Protein AF-A0A0F9AQ12-F1 (afdb_monomer_lite)

Organism: NCBI:txid412755

Structure (mmCIF, N/CA/C/O backbone):
data_AF-A0A0F9AQ12-F1
#
_entry.id   AF-A0A0F9AQ12-F1
#
loop_
_atom_site.group_PDB
_atom_site.id
_atom_site.type_symbol
_atom_site.label_atom_id
_atom_site.label_alt_id
_atom_site.label_comp_id
_atom_site.label_asym_id
_atom_site.label_entity_id
_atom_site.label_seq_id
_atom_site.pdbx_PDB_ins_code
_atom_site.Cartn_x
_atom_site.Cartn_y
_atom_site.Cartn_z
_atom_site.occupancy
_atom_site.B_iso_or_equiv
_atom_site.auth_seq_id
_atom_site.auth_comp_id
_atom_site.auth_asym_id
_atom_site.auth_atom_id
_atom_site.pdbx_PDB_model_num
ATOM 1 N N . MET A 1 1 ? 23.575 -12.097 -23.964 1.00 65.50 1 MET A N 1
ATOM 2 C CA . MET A 1 1 ? 23.030 -12.413 -22.621 1.00 65.50 1 MET A CA 1
ATOM 3 C C . MET A 1 1 ? 21.654 -11.763 -22.536 1.00 65.50 1 MET A C 1
ATOM 5 O O . MET A 1 1 ? 21.501 -10.706 -23.130 1.00 65.50 1 MET A O 1
ATOM 9 N N . LYS A 1 2 ? 20.647 -12.391 -21.916 1.00 80.69 2 LYS A N 1
ATOM 10 C CA . LYS A 1 2 ? 19.305 -11.796 -21.779 1.00 80.69 2 LYS A CA 1
ATOM 11 C C . LYS A 1 2 ? 19.199 -11.148 -20.398 1.00 80.69 2 LYS A C 1
ATOM 13 O O . LYS A 1 2 ? 19.356 -11.859 -19.411 1.00 80.69 2 LYS A O 1
ATOM 18 N N . HIS A 1 3 ? 18.940 -9.845 -20.345 1.00 86.00 3 HIS A N 1
ATOM 19 C CA . HIS A 1 3 ? 18.619 -9.132 -19.107 1.00 86.00 3 HIS A CA 1
ATOM 20 C C . HIS A 1 3 ? 17.099 -9.105 -18.936 1.00 86.00 3 HIS A C 1
ATOM 22 O O . HIS A 1 3 ? 16.373 -8.914 -19.912 1.00 86.00 3 HIS A O 1
ATOM 28 N N . ILE A 1 4 ? 16.610 -9.365 -17.724 1.00 86.00 4 ILE A N 1
ATOM 29 C CA . ILE A 1 4 ? 15.175 -9.410 -17.422 1.00 86.00 4 ILE A CA 1
ATOM 30 C C . ILE A 1 4 ? 14.893 -8.399 -16.318 1.00 86.00 4 ILE A C 1
ATOM 32 O O . ILE A 1 4 ? 15.525 -8.433 -15.264 1.00 86.00 4 ILE A O 1
ATOM 36 N N . ILE A 1 5 ? 13.929 -7.522 -16.574 1.00 87.44 5 ILE A N 1
ATOM 37 C CA . ILE A 1 5 ? 13.449 -6.513 -15.636 1.00 87.44 5 ILE A CA 1
ATOM 38 C C . ILE A 1 5 ? 12.003 -6.872 -15.326 1.00 87.44 5 ILE A C 1
ATOM 40 O O . ILE A 1 5 ? 11.179 -6.892 -16.237 1.00 87.44 5 ILE A O 1
ATOM 44 N N . ASN A 1 6 ? 11.694 -7.180 -14.068 1.00 87.62 6 ASN A N 1
ATOM 45 C CA . ASN A 1 6 ? 10.307 -7.361 -13.648 1.00 87.62 6 ASN A CA 1
ATOM 46 C C . ASN A 1 6 ? 9.879 -6.171 -12.793 1.00 87.62 6 ASN A C 1
ATOM 48 O O . ASN A 1 6 ? 10.585 -5.791 -11.857 1.00 87.62 6 ASN A O 1
ATOM 52 N N . ILE A 1 7 ? 8.709 -5.625 -13.106 1.00 85.31 7 ILE A N 1
ATOM 53 C CA . ILE A 1 7 ? 8.024 -4.618 -12.300 1.00 85.31 7 ILE A CA 1
ATOM 54 C C . ILE A 1 7 ? 6.841 -5.330 -11.656 1.00 85.31 7 ILE A C 1
ATOM 56 O O . ILE A 1 7 ? 5.895 -5.715 -12.339 1.00 85.31 7 ILE A O 1
ATOM 60 N N . ALA A 1 8 ? 6.941 -5.583 -10.356 1.00 79.88 8 ALA A N 1
ATOM 61 C CA . ALA A 1 8 ? 5.936 -6.320 -9.599 1.00 79.88 8 ALA A CA 1
ATOM 62 C C . ALA A 1 8 ? 5.814 -5.682 -8.210 1.00 79.88 8 ALA A C 1
ATOM 64 O O . ALA A 1 8 ? 6.451 -6.147 -7.262 1.00 79.88 8 ALA A O 1
ATOM 65 N N . PRO A 1 9 ? 5.072 -4.568 -8.092 1.00 80.81 9 PRO A N 1
ATOM 66 C CA . PRO A 1 9 ? 4.840 -3.947 -6.801 1.00 80.81 9 PRO A CA 1
ATOM 67 C C . PRO A 1 9 ? 4.053 -4.916 -5.921 1.00 80.81 9 PRO A C 1
ATOM 69 O O . PRO A 1 9 ? 3.083 -5.518 -6.373 1.00 80.81 9 PRO A O 1
ATOM 72 N N . ASP A 1 10 ? 4.483 -5.058 -4.671 1.00 87.69 10 ASP A N 1
ATOM 73 C CA . ASP A 1 10 ? 3.776 -5.819 -3.642 1.00 87.69 10 ASP A CA 1
ATOM 74 C C . ASP A 1 10 ? 2.547 -5.013 -3.184 1.00 87.69 10 ASP A C 1
ATOM 76 O O . ASP A 1 10 ? 2.718 -4.007 -2.480 1.00 87.69 10 ASP A O 1
ATOM 80 N N . PRO A 1 11 ? 1.313 -5.399 -3.575 1.00 89.62 11 PRO A N 1
ATOM 81 C CA . PRO A 1 11 ? 0.145 -4.576 -3.304 1.00 89.62 11 PRO A CA 1
ATOM 82 C C . PRO A 1 11 ? -0.137 -4.442 -1.811 1.00 89.62 11 PRO A C 1
ATOM 84 O O . PRO A 1 11 ? -0.476 -3.351 -1.362 1.00 89.62 11 PRO A O 1
ATOM 87 N N . GLU A 1 12 ? 0.052 -5.505 -1.028 1.00 92.00 12 GLU A N 1
ATOM 88 C CA . GLU A 1 12 ? -0.182 -5.487 0.418 1.00 92.00 12 GLU A CA 1
ATOM 89 C C . GLU A 1 12 ? 0.749 -4.474 1.087 1.00 92.00 12 GLU A C 1
ATOM 91 O O 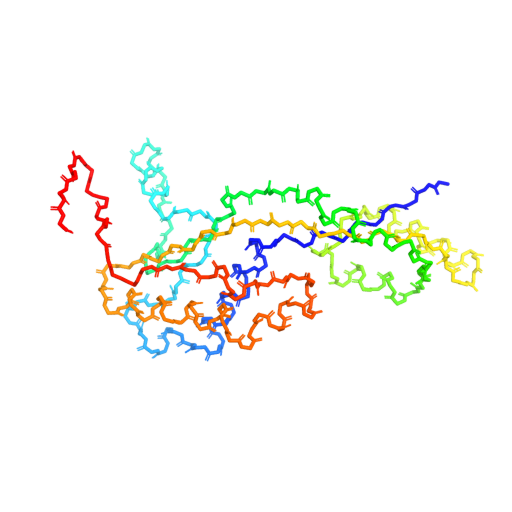. GLU A 1 12 ? 0.296 -3.552 1.775 1.00 92.00 12 GLU A O 1
ATOM 96 N N . LYS A 1 13 ? 2.052 -4.582 0.810 1.00 92.44 13 LYS A N 1
ATOM 97 C CA . LYS A 1 13 ? 3.050 -3.660 1.355 1.00 92.44 13 LYS A CA 1
ATOM 98 C C . LYS A 1 13 ? 2.802 -2.220 0.916 1.00 92.44 13 LYS A C 1
ATOM 100 O O . LYS A 1 13 ? 2.864 -1.312 1.747 1.00 92.44 13 LYS A O 1
ATOM 105 N N . THR A 1 14 ? 2.500 -1.994 -0.361 1.00 92.94 14 THR A N 1
ATOM 106 C CA . THR A 1 14 ? 2.228 -0.648 -0.880 1.00 92.94 14 THR A CA 1
ATOM 107 C C . THR A 1 14 ? 1.005 -0.025 -0.212 1.00 92.94 14 THR A C 1
ATOM 109 O O . THR A 1 14 ? 1.075 1.129 0.212 1.00 92.94 14 THR A O 1
ATOM 112 N N . ILE A 1 15 ? -0.095 -0.770 -0.064 1.00 95.00 15 ILE A N 1
ATOM 113 C CA . ILE A 1 15 ? -1.294 -0.279 0.626 1.00 95.00 15 ILE A CA 1
ATOM 114 C C . ILE A 1 15 ? -0.992 0.023 2.098 1.00 95.00 15 ILE A C 1
ATOM 116 O O . ILE A 1 15 ? -1.401 1.075 2.588 1.00 95.00 15 ILE A O 1
ATOM 120 N N . ILE A 1 16 ? -0.243 -0.840 2.791 1.00 95.88 16 ILE A N 1
ATOM 121 C CA . ILE A 1 16 ? 0.185 -0.606 4.179 1.00 95.88 16 ILE A CA 1
ATOM 122 C C . ILE A 1 16 ? 0.976 0.700 4.295 1.00 95.88 16 ILE A C 1
ATOM 124 O O . ILE A 1 16 ? 0.678 1.525 5.161 1.00 95.88 16 ILE A O 1
ATOM 128 N N . ASP A 1 17 ? 1.986 0.896 3.450 1.00 95.19 17 ASP A N 1
ATOM 129 C CA . ASP A 1 17 ? 2.876 2.052 3.543 1.00 95.19 17 ASP A CA 1
ATOM 130 C C . ASP A 1 17 ? 2.163 3.358 3.167 1.00 95.19 17 ASP A C 1
ATOM 132 O O . ASP A 1 17 ? 2.365 4.381 3.825 1.00 95.19 17 ASP A O 1
ATOM 136 N N . GLU A 1 18 ? 1.287 3.340 2.162 1.00 96.19 18 GLU A N 1
ATOM 137 C CA . GLU A 1 18 ? 0.486 4.512 1.792 1.00 96.19 18 GLU A CA 1
ATOM 138 C C . GLU A 1 18 ? -0.601 4.826 2.829 1.00 96.19 18 GLU A C 1
ATOM 140 O O . GLU A 1 18 ? -0.832 6.001 3.125 1.00 96.19 18 GLU A O 1
ATOM 145 N N . LEU A 1 19 ? -1.218 3.815 3.453 1.00 96.88 19 LEU A N 1
ATOM 146 C CA . LEU A 1 19 ? -2.173 4.039 4.538 1.00 96.88 19 LEU A CA 1
ATOM 147 C C . LEU A 1 19 ? -1.480 4.625 5.773 1.00 96.88 19 LEU A C 1
ATOM 149 O O . LEU A 1 19 ? -2.008 5.559 6.372 1.00 96.88 19 LEU A O 1
ATOM 153 N N . LYS A 1 20 ? -0.275 4.157 6.131 1.00 96.31 20 LYS A N 1
ATOM 154 C CA . LYS A 1 20 ? 0.522 4.768 7.214 1.00 96.31 20 LYS A CA 1
ATOM 155 C C . LYS A 1 20 ? 0.764 6.251 6.967 1.00 96.31 20 LYS A C 1
ATOM 157 O O . LYS A 1 20 ? 0.511 7.056 7.860 1.00 96.31 20 LYS A O 1
ATOM 162 N N . LYS A 1 21 ? 1.227 6.609 5.765 1.00 96.06 21 LYS A N 1
ATOM 163 C CA . LYS A 1 21 ? 1.454 8.012 5.384 1.00 96.06 21 LYS A CA 1
ATOM 164 C C . LYS A 1 21 ? 0.163 8.813 5.464 1.00 96.06 21 LYS A C 1
ATOM 166 O O . LYS A 1 21 ? 0.144 9.875 6.064 1.00 96.06 21 LYS A O 1
ATOM 171 N N . HIS A 1 22 ? -0.941 8.278 4.944 1.00 96.50 22 HIS A N 1
ATOM 172 C CA . HIS A 1 22 ? -2.235 8.950 5.019 1.00 96.50 22 HIS A CA 1
ATOM 173 C C . HIS A 1 22 ? -2.677 9.206 6.473 1.00 96.50 22 HIS A C 1
ATOM 175 O O . HIS A 1 22 ? -3.119 10.305 6.802 1.00 96.50 22 HIS A O 1
ATOM 181 N N . LEU A 1 23 ? -2.504 8.231 7.368 1.00 96.56 23 LEU A N 1
ATOM 182 C CA . LEU A 1 23 ? -2.861 8.366 8.784 1.00 96.56 23 LEU A CA 1
ATOM 183 C C . LEU A 1 23 ? -1.988 9.381 9.533 1.00 96.56 23 LEU A C 1
ATOM 185 O O . LEU A 1 23 ? -2.496 10.086 10.408 1.00 96.56 23 LEU A O 1
ATOM 189 N N . VAL A 1 24 ? -0.695 9.446 9.210 1.00 95.50 24 VAL A N 1
ATOM 190 C CA . VAL A 1 24 ? 0.276 10.317 9.890 1.00 95.50 24 VAL A CA 1
ATOM 191 C C . VAL A 1 24 ? 0.282 11.727 9.304 1.00 95.50 24 VAL A C 1
ATOM 193 O O . VAL A 1 24 ? 0.167 12.687 10.058 1.00 95.50 24 VAL A O 1
ATOM 196 N N . ASP A 1 25 ? 0.383 11.863 7.985 1.00 94.88 25 ASP A N 1
ATOM 197 C CA . ASP A 1 25 ? 0.687 13.139 7.329 1.00 94.88 25 ASP A CA 1
ATOM 198 C C . ASP A 1 25 ? -0.579 13.928 6.960 1.00 94.88 25 ASP A C 1
ATOM 200 O O . ASP A 1 25 ? -0.604 15.161 7.052 1.00 94.88 25 ASP A O 1
ATOM 204 N N . GLU A 1 26 ? -1.644 13.227 6.559 1.00 94.44 26 GLU A N 1
ATOM 205 C CA . GLU A 1 26 ? -2.872 13.845 6.040 1.00 94.44 26 GLU A CA 1
ATOM 206 C C . GLU A 1 26 ? -3.980 13.914 7.079 1.00 94.44 26 GLU A C 1
ATOM 208 O O . GLU A 1 26 ? -4.493 14.992 7.365 1.00 94.44 26 GLU A O 1
ATOM 213 N N . VAL A 1 27 ? -4.342 12.769 7.658 1.00 95.25 27 VAL A N 1
ATOM 214 C CA . VAL A 1 27 ? -5.371 12.699 8.703 1.00 95.25 27 VAL A CA 1
ATOM 215 C C . VAL A 1 27 ? -4.823 13.203 10.031 1.00 95.25 27 VAL A C 1
ATOM 217 O O . VAL A 1 27 ? -5.572 13.769 10.820 1.00 95.25 27 VAL A O 1
ATOM 220 N N . ARG A 1 28 ? -3.523 12.996 10.276 1.00 95.69 28 ARG A N 1
ATOM 221 C CA . ARG A 1 28 ? -2.839 13.356 11.524 1.00 95.69 28 ARG A CA 1
ATOM 222 C C . ARG A 1 28 ? -3.547 12.775 12.739 1.00 95.69 28 ARG A C 1
ATOM 224 O O . ARG A 1 28 ? -3.851 13.466 13.708 1.00 95.69 28 ARG A O 1
ATOM 231 N N . PHE A 1 29 ? -3.812 11.472 12.687 1.00 95.00 29 PHE A N 1
ATOM 232 C CA . PHE A 1 29 ? -4.661 10.785 13.661 1.00 95.00 29 PHE A CA 1
ATOM 233 C C . PHE A 1 29 ? -4.253 11.048 15.119 1.00 95.00 29 PHE A C 1
ATOM 235 O O . PHE A 1 29 ? -5.109 11.309 15.959 1.00 95.00 29 PHE A O 1
ATOM 242 N N . LYS A 1 30 ? -2.948 11.048 15.410 1.00 93.94 30 LYS A N 1
ATOM 243 C CA . LYS A 1 30 ? -2.410 11.315 16.751 1.00 93.94 30 LYS A CA 1
ATOM 244 C 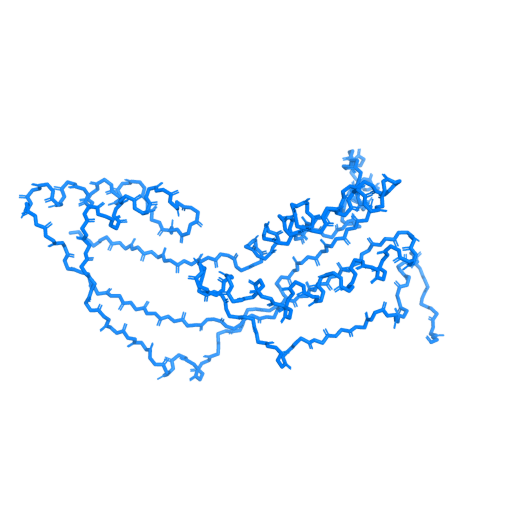C . LYS A 1 30 ? -2.732 12.723 17.268 1.00 93.94 30 LYS A C 1
ATOM 246 O O . LYS A 1 30 ? -2.817 12.912 18.475 1.00 93.94 30 LYS A O 1
ATOM 251 N N . GLU A 1 31 ? -2.902 13.710 16.390 1.00 95.12 31 GLU A N 1
ATOM 252 C CA . GLU A 1 31 ? -3.312 15.065 16.785 1.00 95.12 31 GLU A CA 1
ATOM 253 C C . GLU A 1 31 ? -4.800 15.109 17.168 1.00 95.12 31 GLU A C 1
ATOM 255 O O . GLU A 1 31 ? -5.185 15.875 18.047 1.00 95.12 31 GLU A O 1
ATOM 260 N N . ILE A 1 32 ? -5.626 14.257 16.548 1.00 93.62 32 ILE A N 1
ATOM 261 C CA . ILE A 1 32 ? -7.068 14.148 16.823 1.00 93.62 32 ILE A CA 1
ATOM 262 C C . ILE A 1 32 ? -7.328 13.280 18.068 1.00 93.62 32 ILE A C 1
ATOM 264 O O . ILE A 1 32 ? -8.185 13.609 18.886 1.00 93.62 32 ILE A O 1
ATOM 268 N N . TYR A 1 33 ? -6.575 12.188 18.228 1.00 92.50 33 TYR A N 1
ATOM 269 C CA . TYR A 1 33 ? -6.718 11.195 19.298 1.00 92.50 33 TYR A CA 1
ATOM 270 C C . TYR A 1 33 ? -5.397 11.014 20.075 1.00 92.50 33 TYR A C 1
ATOM 272 O O . TYR A 1 33 ? -4.778 9.947 20.006 1.00 92.50 33 TYR A O 1
ATOM 280 N N . PRO A 1 34 ? -4.942 12.031 20.833 1.00 91.31 34 PRO A N 1
ATOM 281 C CA . PRO A 1 34 ? -3.610 12.040 21.448 1.00 91.31 34 PRO A CA 1
ATOM 282 C C . PRO A 1 34 ? -3.379 10.898 22.442 1.00 91.31 34 PRO A C 1
ATOM 284 O O . PRO A 1 34 ? -2.285 10.334 22.472 1.00 91.31 34 PRO A O 1
ATOM 287 N N . GLU A 1 35 ? -4.417 10.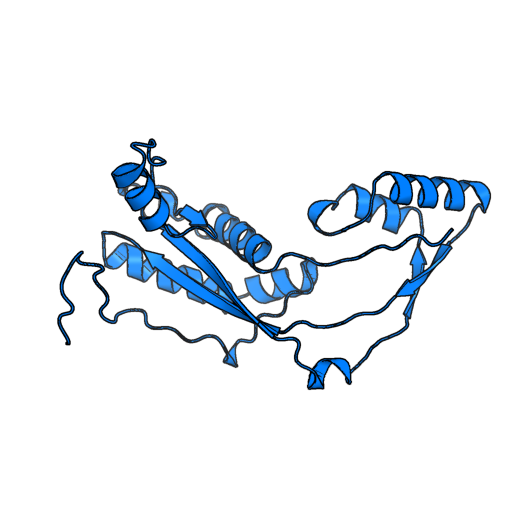508 23.185 1.00 90.38 35 GLU A N 1
ATOM 288 C CA . GLU A 1 35 ? -4.373 9.421 24.177 1.00 90.38 35 GLU A CA 1
ATOM 289 C C . GLU A 1 35 ? -4.124 8.036 23.552 1.00 90.38 35 GLU A C 1
ATOM 291 O O . GLU A 1 35 ? -3.639 7.128 24.220 1.00 90.38 35 G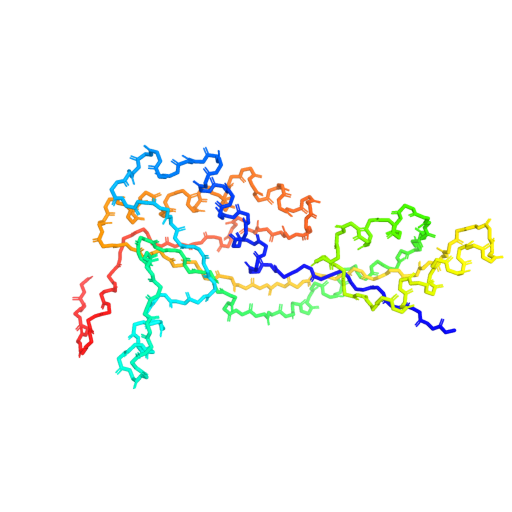LU A O 1
ATOM 296 N N . PHE A 1 36 ? -4.428 7.868 22.260 1.00 88.31 36 PHE A N 1
ATOM 297 C CA . PHE A 1 36 ? -4.299 6.593 21.545 1.00 88.31 36 PHE A CA 1
ATOM 298 C C . PHE A 1 36 ? -3.022 6.503 20.699 1.00 88.31 36 PHE A C 1
ATOM 300 O O . PHE A 1 36 ? -2.695 5.438 20.178 1.00 88.31 36 PHE A O 1
ATOM 307 N N . GLY A 1 37 ? -2.274 7.601 20.564 1.00 88.44 37 GLY A N 1
ATOM 308 C CA . GLY A 1 37 ? -1.022 7.632 19.815 1.00 88.44 37 GLY A CA 1
ATOM 309 C C . GLY A 1 37 ? -1.190 7.395 18.307 1.00 88.44 37 GLY A C 1
ATOM 310 O O . GLY A 1 37 ? -2.151 7.839 17.685 1.00 88.44 37 GLY A O 1
ATOM 311 N N . ASN A 1 38 ? -0.194 6.744 17.698 1.00 90.38 38 ASN A N 1
ATOM 312 C CA . ASN A 1 38 ? -0.227 6.386 16.279 1.00 90.38 38 ASN A CA 1
ATOM 313 C C . ASN A 1 38 ? -0.893 5.022 16.087 1.00 90.38 38 ASN A C 1
ATOM 315 O O . ASN A 1 38 ? -0.666 4.103 16.868 1.00 90.38 38 ASN A O 1
ATOM 319 N N . ILE A 1 39 ? -1.624 4.868 14.985 1.00 93.88 39 ILE A N 1
ATOM 320 C CA . ILE A 1 39 ? -2.201 3.582 14.592 1.00 93.88 39 ILE A CA 1
ATOM 321 C C . ILE A 1 39 ? -1.111 2.694 13.992 1.00 93.88 39 ILE A C 1
ATOM 323 O O . ILE A 1 39 ? -0.393 3.096 13.070 1.00 93.88 39 ILE A O 1
ATOM 327 N N . ARG A 1 40 ? -1.016 1.455 14.471 1.00 93.94 40 ARG A N 1
ATOM 328 C CA . ARG A 1 40 ? -0.161 0.434 13.865 1.00 93.94 40 ARG A CA 1
ATOM 329 C C . ARG A 1 40 ? -0.814 -0.095 12.588 1.00 93.94 40 ARG A C 1
ATOM 331 O O . ARG A 1 40 ? -1.917 -0.612 12.645 1.00 93.94 40 ARG A O 1
ATOM 338 N N . VAL A 1 41 ? -0.112 -0.068 11.458 1.00 95.75 41 VAL A N 1
ATOM 339 C CA . VAL A 1 41 ? -0.572 -0.704 10.206 1.00 95.75 41 VAL A CA 1
ATOM 340 C C . VAL A 1 41 ? 0.422 -1.785 9.793 1.00 95.75 41 VAL A C 1
ATOM 342 O O . VAL A 1 41 ? 1.624 -1.513 9.702 1.00 95.75 41 VAL A O 1
ATOM 345 N N . SER A 1 42 ? -0.030 -3.020 9.585 1.00 94.19 42 SER A N 1
ATOM 346 C CA . SER A 1 42 ? 0.866 -4.148 9.296 1.00 94.19 42 SER A CA 1
ATOM 347 C C . SER A 1 42 ? 0.145 -5.326 8.648 1.00 94.19 42 SER A C 1
ATOM 349 O O . SER A 1 42 ? -1.051 -5.497 8.842 1.00 94.19 42 SER A O 1
ATOM 351 N N . ALA A 1 43 ? 0.901 -6.188 7.971 1.00 92.62 43 ALA A N 1
ATOM 352 C CA . ALA A 1 43 ? 0.430 -7.494 7.522 1.00 92.62 43 ALA A CA 1
ATOM 353 C C . ALA A 1 43 ? 0.289 -8.516 8.660 1.00 92.62 43 ALA A C 1
ATOM 355 O O . ALA A 1 43 ? -0.415 -9.511 8.545 1.00 92.62 43 ALA A O 1
ATOM 356 N N . THR A 1 44 ? 0.945 -8.280 9.799 1.00 89.94 44 THR A N 1
ATOM 357 C CA . THR A 1 44 ? 0.888 -9.193 10.943 1.00 89.94 44 THR A CA 1
ATOM 358 C C . THR A 1 44 ? -0.207 -8.769 11.913 1.00 89.94 44 THR A C 1
ATOM 360 O O . THR A 1 44 ? -0.191 -7.635 12.418 1.00 89.94 44 THR A O 1
ATOM 363 N N . HIS A 1 45 ? -1.117 -9.698 12.207 1.00 89.81 45 HIS A N 1
ATOM 364 C CA . HIS A 1 45 ? -2.194 -9.527 13.179 1.00 89.81 45 HIS A CA 1
ATOM 365 C C . HIS A 1 45 ? -1.638 -9.198 14.583 1.00 89.81 45 HIS A C 1
ATOM 367 O O . HIS A 1 45 ? -0.703 -9.874 15.023 1.00 89.81 45 HIS A O 1
ATOM 373 N N . PRO A 1 46 ? -2.172 -8.206 15.329 1.00 88.44 46 PRO A N 1
ATOM 374 C CA . PRO A 1 46 ? -1.687 -7.863 16.675 1.00 88.44 46 PRO A CA 1
ATOM 375 C C . PRO A 1 46 ? -1.702 -9.054 17.652 1.00 88.44 46 PRO A C 1
ATOM 377 O O . PRO A 1 46 ? -0.737 -9.248 18.388 1.00 88.44 46 PRO A O 1
ATOM 380 N N . PHE A 1 47 ? -2.739 -9.900 17.607 1.00 87.44 47 PHE A N 1
ATOM 381 C CA . PHE A 1 47 ? -2.816 -11.121 18.427 1.00 87.44 47 PHE A CA 1
ATOM 382 C C . PHE A 1 47 ? -1.694 -12.133 18.173 1.00 87.44 47 PHE A C 1
ATOM 384 O O . PHE A 1 47 ? -1.366 -12.877 19.089 1.00 87.44 47 PHE A O 1
ATOM 391 N N . ALA A 1 48 ? -1.045 -12.136 17.003 1.00 86.25 48 ALA A N 1
ATOM 392 C CA . ALA A 1 48 ? 0.104 -13.014 16.783 1.00 86.25 48 ALA A CA 1
ATOM 393 C C . ALA A 1 48 ? 1.262 -12.676 17.741 1.00 86.25 48 ALA A C 1
ATOM 395 O O . ALA A 1 48 ? 1.906 -13.579 18.263 1.00 86.25 48 ALA A O 1
ATOM 396 N N . TYR A 1 49 ? 1.480 -11.388 18.043 1.00 85.81 49 TYR A N 1
ATOM 397 C CA . TYR A 1 49 ? 2.479 -10.969 19.034 1.00 85.81 49 TYR A CA 1
ATOM 398 C C . TYR A 1 49 ? 2.065 -11.323 20.460 1.00 85.81 49 TYR A C 1
ATOM 400 O O . TYR A 1 49 ? 2.920 -11.645 21.277 1.00 85.81 49 TYR A O 1
ATOM 408 N N . LEU A 1 50 ? 0.765 -11.262 20.759 1.00 84.62 50 LEU A N 1
ATOM 409 C CA . LEU A 1 50 ? 0.242 -11.630 22.075 1.00 84.62 50 LEU A CA 1
ATOM 410 C C . LEU A 1 50 ? 0.382 -13.139 22.319 1.00 84.62 50 LEU A C 1
ATOM 412 O O . LEU A 1 50 ? 0.859 -13.539 23.376 1.00 84.62 50 LEU A O 1
ATOM 416 N N . MET A 1 51 ? 0.078 -13.965 21.315 1.00 84.25 51 MET A N 1
ATOM 417 C CA . MET A 1 51 ? 0.317 -15.410 21.375 1.00 84.25 51 MET A CA 1
ATOM 418 C C . MET A 1 51 ? 1.809 -15.739 21.483 1.00 84.25 51 MET A C 1
ATOM 420 O O . MET A 1 51 ? 2.197 -16.601 22.263 1.00 84.25 51 MET A O 1
ATOM 424 N N . ASP A 1 52 ? 2.666 -15.050 20.727 1.00 84.06 52 ASP A N 1
ATOM 425 C CA . ASP A 1 52 ? 4.115 -15.257 20.793 1.00 84.06 52 ASP A CA 1
ATOM 426 C C . ASP A 1 52 ? 4.697 -14.853 22.160 1.00 84.06 52 ASP A C 1
ATOM 428 O O . ASP A 1 52 ? 5.591 -15.518 22.682 1.00 84.06 52 ASP A O 1
ATOM 432 N N . GLN A 1 53 ? 4.151 -13.816 22.800 1.00 84.88 53 GLN A N 1
ATOM 433 C CA . GLN A 1 53 ? 4.481 -13.485 24.186 1.00 84.88 53 GLN A CA 1
ATOM 434 C C . GLN A 1 53 ? 4.039 -14.580 25.155 1.00 84.88 53 GLN A C 1
ATOM 436 O O . GLN A 1 53 ? 4.793 -14.921 26.064 1.00 84.88 53 GLN A O 1
ATOM 441 N N . GLU A 1 54 ? 2.835 -15.120 24.988 1.00 84.88 54 GLU A N 1
ATOM 442 C CA . GLU A 1 54 ? 2.312 -16.170 25.862 1.00 84.88 54 GLU A CA 1
ATOM 443 C C . GLU A 1 54 ? 3.133 -17.464 25.748 1.00 84.88 54 GLU A C 1
ATOM 445 O O . GLU A 1 54 ? 3.506 -18.056 26.761 1.00 84.88 54 GLU A O 1
ATOM 450 N N . ILE A 1 55 ? 3.465 -17.873 24.520 1.00 85.38 55 ILE A N 1
ATOM 451 C CA . ILE A 1 55 ? 4.151 -19.140 24.235 1.00 85.38 55 ILE A CA 1
ATOM 452 C C . ILE A 1 55 ? 5.666 -19.019 24.442 1.00 85.38 55 ILE A C 1
ATOM 454 O O . ILE A 1 55 ? 6.273 -19.862 25.101 1.00 85.38 55 ILE A O 1
ATOM 458 N N . ASN A 1 56 ? 6.285 -17.981 23.876 1.00 86.06 56 ASN A N 1
ATOM 459 C CA . ASN A 1 56 ? 7.742 -17.848 23.789 1.00 86.06 56 ASN A CA 1
ATOM 460 C C . ASN A 1 56 ? 8.317 -16.793 24.748 1.00 86.06 56 ASN A C 1
ATOM 462 O O . ASN A 1 56 ? 9.529 -16.586 24.763 1.00 86.06 56 ASN A O 1
ATOM 466 N N . GLN A 1 57 ? 7.482 -16.122 25.554 1.00 84.56 57 GLN A N 1
ATOM 467 C CA . GLN A 1 57 ? 7.886 -15.040 26.472 1.00 84.56 57 GLN A CA 1
ATOM 468 C C . GLN A 1 57 ? 8.615 -13.878 25.780 1.00 84.56 57 GLN A C 1
ATOM 470 O O . GLN A 1 57 ? 9.363 -13.120 26.407 1.00 84.56 57 GLN A O 1
ATOM 475 N N . ASN A 1 58 ? 8.372 -13.706 24.480 1.00 85.00 58 ASN A N 1
ATOM 476 C CA . ASN A 1 58 ? 8.936 -12.613 23.707 1.00 85.00 58 ASN A CA 1
ATOM 477 C C . ASN A 1 58 ? 8.309 -11.276 24.120 1.00 85.00 58 ASN A C 1
ATOM 479 O O . ASN A 1 58 ? 7.126 -11.181 24.452 1.00 85.00 58 ASN A O 1
ATOM 483 N N . LYS A 1 59 ? 9.110 -10.203 24.102 1.00 79.56 59 LYS A N 1
ATOM 484 C CA . LYS A 1 59 ? 8.606 -8.858 24.402 1.00 79.56 59 LYS A CA 1
ATOM 485 C C . LYS A 1 59 ? 7.684 -8.385 23.285 1.00 79.56 59 LYS A C 1
ATOM 487 O O . LYS A 1 59 ? 8.104 -8.268 22.136 1.00 79.56 59 LYS A O 1
ATOM 492 N N . VAL A 1 60 ? 6.461 -8.030 23.656 1.00 77.94 60 VAL A N 1
ATOM 493 C CA . VAL A 1 60 ? 5.491 -7.431 22.742 1.00 77.94 60 VAL A CA 1
ATOM 494 C C . VAL A 1 60 ? 5.908 -6.004 22.385 1.00 77.94 60 VAL A C 1
ATOM 496 O O . VAL A 1 60 ? 6.325 -5.251 23.272 1.00 77.94 60 VAL A O 1
ATOM 499 N N . PRO A 1 61 ? 5.791 -5.599 21.109 1.00 76.62 61 PRO A N 1
ATOM 500 C CA . PRO A 1 61 ? 5.984 -4.211 20.718 1.00 76.62 61 PRO A CA 1
ATOM 501 C C . PRO A 1 61 ? 5.044 -3.271 21.483 1.00 76.62 61 PRO A C 1
ATOM 503 O O . PRO A 1 61 ? 3.846 -3.524 21.596 1.00 76.62 61 PRO A O 1
ATOM 506 N N . VAL A 1 62 ? 5.570 -2.151 21.975 1.00 72.56 62 VAL A N 1
ATOM 507 C CA . VAL A 1 62 ? 4.740 -1.096 22.575 1.00 72.56 62 VAL A CA 1
ATOM 508 C C . VAL A 1 62 ? 3.832 -0.500 21.490 1.00 72.56 62 VAL A C 1
ATOM 510 O O . VAL A 1 62 ? 4.311 -0.188 20.401 1.00 72.56 62 VAL A O 1
ATOM 513 N N . GLY A 1 63 ? 2.536 -0.334 21.783 1.00 79.38 63 GLY A N 1
ATOM 514 C CA . GLY A 1 63 ? 1.563 0.247 20.845 1.00 79.38 63 GLY A CA 1
ATOM 515 C C . GLY A 1 63 ? 0.956 -0.753 19.853 1.00 79.38 63 GLY A C 1
ATOM 516 O O . GLY A 1 63 ? 0.843 -0.456 18.666 1.00 79.38 63 GLY A O 1
ATOM 517 N N . LEU A 1 64 ? 0.579 -1.951 20.317 1.00 85.75 64 LEU A N 1
ATOM 518 C CA . LEU A 1 64 ? -0.158 -2.921 19.491 1.00 85.75 64 LEU A CA 1
ATOM 519 C C . LEU A 1 64 ? -1.543 -2.427 19.063 1.00 85.75 64 LEU A C 1
ATOM 521 O O . LEU A 1 64 ? -2.002 -2.794 17.982 1.00 85.75 64 LEU A O 1
ATOM 525 N N . PHE A 1 65 ? -2.197 -1.627 19.905 1.00 90.12 65 PHE A N 1
ATOM 526 C CA . PHE A 1 65 ? -3.506 -1.047 19.644 1.00 90.12 65 PHE A CA 1
ATOM 527 C C . PHE A 1 65 ? -3.431 0.485 19.759 1.00 90.12 65 PHE A C 1
ATOM 529 O O . PHE A 1 65 ? -2.687 0.983 20.605 1.00 90.12 65 PHE A O 1
ATOM 536 N N . PRO A 1 66 ? -4.194 1.228 18.939 1.00 93.12 66 PRO A N 1
ATOM 537 C CA . PRO A 1 66 ? -5.051 0.724 17.866 1.00 93.12 66 PRO A CA 1
ATOM 538 C C . PRO A 1 66 ? -4.246 0.206 16.658 1.00 93.12 66 PRO A C 1
ATOM 540 O O . PRO A 1 66 ? -3.134 0.664 16.388 1.00 93.12 66 PRO A O 1
ATOM 543 N N . SER A 1 67 ? -4.807 -0.748 15.913 1.00 94.19 67 SER A N 1
ATOM 544 C CA . SER A 1 67 ? -4.166 -1.320 14.731 1.00 94.19 67 SER A CA 1
ATOM 545 C C . SER A 1 67 ? -5.100 -1.569 13.555 1.00 94.19 67 SER A C 1
ATOM 547 O O . SER A 1 67 ? -6.309 -1.735 13.697 1.00 94.19 67 SER A O 1
ATOM 549 N N . ILE A 1 68 ? -4.485 -1.589 12.378 1.00 95.88 68 ILE A N 1
ATOM 550 C CA . ILE A 1 68 ? -5.054 -2.016 11.112 1.00 95.88 68 ILE A CA 1
ATOM 551 C C . ILE A 1 68 ? -4.189 -3.164 10.602 1.00 95.88 68 ILE A C 1
ATOM 553 O O . ILE A 1 68 ? -2.975 -3.007 10.416 1.00 95.88 68 ILE A O 1
ATOM 557 N N . THR A 1 69 ? -4.812 -4.308 10.370 1.00 94.75 69 THR A N 1
ATOM 558 C CA . THR A 1 69 ? -4.170 -5.465 9.758 1.00 94.75 69 THR A CA 1
ATOM 559 C C . THR A 1 69 ? -4.635 -5.586 8.316 1.00 94.75 69 THR A C 1
ATOM 561 O O . THR A 1 69 ? -5.831 -5.557 8.054 1.00 94.75 69 THR A O 1
ATOM 564 N N . ILE A 1 70 ? -3.693 -5.652 7.376 1.00 93.75 70 ILE A N 1
ATOM 565 C CA . ILE A 1 70 ? -3.981 -5.765 5.940 1.00 93.75 70 ILE A CA 1
ATOM 566 C C . ILE A 1 70 ? -3.318 -7.032 5.440 1.00 93.75 70 ILE A C 1
ATOM 568 O O . ILE A 1 70 ? -2.095 -7.102 5.460 1.00 93.75 70 ILE A O 1
ATOM 572 N N . VAL A 1 71 ? -4.116 -8.003 5.010 1.00 90.56 71 VAL A N 1
ATOM 573 C CA . VAL A 1 71 ? -3.617 -9.302 4.551 1.00 90.56 71 VAL A CA 1
ATOM 574 C C . VAL A 1 71 ? -4.127 -9.581 3.152 1.00 90.56 71 VAL A C 1
ATOM 576 O O . VAL A 1 71 ? -5.308 -9.379 2.860 1.00 90.56 71 VAL A O 1
ATOM 579 N N . ASN A 1 72 ? -3.256 -10.073 2.284 1.00 87.19 72 ASN A N 1
ATOM 580 C CA . ASN A 1 72 ? -3.658 -10.657 1.017 1.00 87.19 72 ASN A CA 1
ATOM 581 C C . ASN A 1 72 ? -4.270 -12.047 1.268 1.00 87.19 72 ASN A C 1
ATOM 583 O O . ASN A 1 72 ? -3.566 -13.006 1.576 1.00 87.19 72 ASN A O 1
ATOM 587 N N . ASP A 1 73 ? -5.594 -12.141 1.170 1.00 82.88 73 ASP A N 1
ATOM 588 C CA . ASP A 1 73 ? -6.379 -13.345 1.471 1.00 82.88 73 ASP A CA 1
ATOM 589 C C . ASP A 1 73 ? -6.348 -14.357 0.320 1.00 82.88 73 ASP A C 1
ATOM 591 O O . ASP A 1 73 ? -6.293 -15.568 0.524 1.00 82.88 73 ASP A O 1
ATOM 595 N N . SER A 1 74 ? -6.331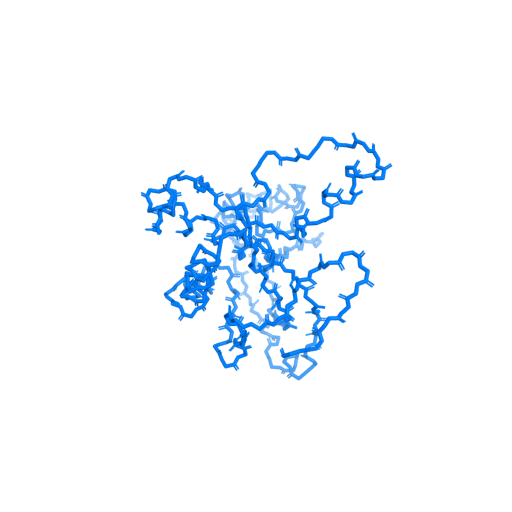 -13.871 -0.920 1.00 78.88 74 SER A N 1
ATOM 596 C CA . SER A 1 74 ? -6.170 -14.744 -2.078 1.00 78.88 74 SER A CA 1
ATOM 597 C C . SER A 1 74 ? -5.448 -14.054 -3.218 1.00 78.88 74 SER A C 1
ATOM 599 O O . SER A 1 74 ? -5.667 -12.876 -3.495 1.00 78.88 74 SER A O 1
ATOM 601 N N . ASP A 1 75 ? -4.638 -14.837 -3.925 1.00 70.38 75 ASP A N 1
ATOM 602 C CA . ASP A 1 75 ? -4.048 -14.466 -5.202 1.00 70.38 75 ASP A CA 1
ATOM 603 C C . ASP A 1 75 ? -4.632 -15.376 -6.287 1.00 70.38 75 ASP A C 1
ATOM 605 O O . ASP A 1 75 ? -4.313 -16.565 -6.377 1.00 70.38 75 ASP A O 1
ATOM 609 N N . ASN A 1 76 ? -5.551 -14.831 -7.082 1.00 64.31 76 ASN A N 1
ATOM 610 C CA . ASN A 1 76 ? -6.171 -15.555 -8.176 1.00 64.31 76 ASN A CA 1
ATOM 611 C C . ASN A 1 76 ? -5.700 -14.969 -9.505 1.00 64.31 76 ASN A C 1
ATOM 613 O O . ASN A 1 76 ? -6.108 -13.883 -9.932 1.00 64.31 76 ASN A O 1
ATOM 617 N N . ARG A 1 77 ? -4.906 -15.752 -10.242 1.00 57.31 77 ARG A N 1
ATOM 618 C CA . ARG A 1 77 ? -4.652 -15.475 -11.659 1.00 57.31 77 ARG A CA 1
ATOM 619 C C . ARG A 1 77 ? -5.963 -15.624 -12.419 1.00 57.31 77 ARG A C 1
ATOM 621 O O . ARG A 1 77 ? -6.398 -16.731 -12.728 1.00 57.31 77 ARG A O 1
ATOM 628 N N . ASN A 1 78 ? -6.613 -14.506 -12.717 1.00 54.69 78 ASN A N 1
ATOM 629 C CA . ASN A 1 78 ? -7.813 -14.519 -13.533 1.00 54.69 78 ASN A CA 1
ATOM 630 C C . ASN A 1 78 ? -7.423 -14.875 -14.978 1.00 54.69 78 ASN A C 1
ATOM 632 O O . ASN A 1 78 ? -6.960 -14.025 -15.738 1.00 54.69 78 ASN A O 1
ATOM 636 N N . LEU A 1 79 ? -7.606 -16.146 -15.351 1.00 52.97 79 LEU A N 1
ATOM 637 C CA . LEU A 1 79 ? -7.297 -16.682 -16.685 1.00 52.97 79 LEU A CA 1
ATOM 638 C C . LEU A 1 79 ? -7.998 -15.911 -17.816 1.00 52.97 79 LEU A C 1
ATOM 640 O O . LEU A 1 79 ? -7.474 -15.818 -18.920 1.00 52.97 79 LEU A O 1
ATOM 644 N N . THR A 1 80 ? -9.142 -15.292 -17.527 1.00 52.34 80 THR A N 1
ATOM 645 C CA . THR A 1 80 ? -9.905 -14.481 -18.486 1.00 52.34 80 THR A CA 1
ATOM 646 C C . THR A 1 80 ? -9.238 -13.134 -18.799 1.00 52.34 80 THR A C 1
ATOM 648 O O . THR A 1 80 ? -9.359 -12.642 -19.917 1.00 52.34 80 THR A O 1
ATOM 651 N N . LEU A 1 81 ? -8.492 -12.555 -17.846 1.00 50.25 81 LEU A N 1
ATOM 652 C CA . LEU A 1 81 ? -7.693 -11.332 -18.040 1.00 50.25 81 LEU A CA 1
ATOM 653 C C . LEU A 1 81 ? -6.343 -11.621 -18.712 1.00 50.25 81 LEU A C 1
ATOM 655 O O . LEU A 1 81 ? -5.830 -10.763 -19.416 1.00 50.25 81 LEU A O 1
ATOM 659 N N . LEU A 1 82 ? -5.805 -12.840 -18.583 1.00 47.84 82 LEU A N 1
ATOM 660 C CA . LEU A 1 82 ? -4.601 -13.272 -19.313 1.00 47.84 82 LEU A CA 1
ATOM 661 C C . LEU A 1 82 ? -4.798 -13.288 -20.840 1.00 47.84 82 LEU A C 1
ATOM 663 O O . LEU A 1 82 ? -3.826 -13.178 -21.583 1.00 47.84 82 LEU A O 1
ATOM 667 N N . MET A 1 83 ? -6.045 -13.394 -21.315 1.00 45.91 83 MET A N 1
ATOM 668 C CA . MET A 1 83 ? -6.376 -13.291 -22.742 1.00 45.91 83 MET A CA 1
ATOM 669 C C . MET A 1 83 ? -6.531 -11.841 -23.223 1.00 45.91 83 MET A C 1
ATOM 671 O O . MET A 1 83 ? -6.513 -11.588 -24.428 1.00 45.91 83 MET A O 1
ATOM 675 N N . GLN A 1 84 ? -6.677 -10.880 -22.308 1.00 45.47 84 GLN A N 1
ATOM 676 C CA . GLN A 1 84 ? -6.824 -9.468 -22.632 1.00 45.47 84 GLN A CA 1
ATOM 677 C C . GLN A 1 84 ? -5.480 -8.763 -22.437 1.00 45.47 84 GLN A C 1
ATOM 679 O O . GLN A 1 84 ? -5.140 -8.320 -21.348 1.00 45.47 84 GLN A O 1
ATOM 684 N N . LYS A 1 85 ? -4.749 -8.622 -23.551 1.00 50.84 85 LYS A N 1
ATOM 685 C CA . LYS A 1 85 ? -3.550 -7.781 -23.704 1.00 50.84 85 LYS A CA 1
ATOM 686 C C . LYS A 1 85 ? -2.287 -8.290 -22.978 1.00 50.84 85 LYS A C 1
ATOM 688 O O . LYS A 1 85 ? -1.759 -7.643 -22.086 1.00 50.84 85 LYS A O 1
ATOM 693 N N . GLN A 1 86 ? -1.673 -9.354 -23.503 1.00 52.38 86 GLN A N 1
ATOM 694 C CA . GLN A 1 86 ? -0.205 -9.355 -23.562 1.00 52.38 86 GLN A CA 1
ATOM 695 C C . GLN A 1 86 ? 0.192 -8.290 -24.587 1.00 52.38 86 GLN A C 1
ATOM 697 O O . GLN A 1 86 ? 0.266 -8.569 -25.784 1.00 52.38 86 GLN A O 1
ATOM 702 N N . VAL A 1 87 ? 0.342 -7.037 -24.157 1.00 56.09 87 VAL A N 1
ATOM 703 C CA . VAL A 1 87 ? 0.924 -6.032 -25.047 1.00 56.09 87 VAL A CA 1
ATOM 704 C C . VAL A 1 87 ? 2.410 -6.327 -25.099 1.00 56.09 87 VAL A C 1
ATOM 706 O O . VAL A 1 87 ? 3.126 -6.028 -24.152 1.00 56.09 87 VAL A O 1
ATOM 709 N N . SER A 1 88 ? 2.854 -6.941 -26.193 1.00 60.72 88 SER A N 1
ATOM 710 C CA . SER A 1 88 ? 4.258 -6.864 -26.575 1.00 60.72 88 SER A CA 1
ATOM 711 C C . SER A 1 88 ? 4.505 -5.436 -27.039 1.00 60.72 88 SER A C 1
ATOM 713 O O . SER A 1 88 ? 4.249 -5.113 -28.198 1.00 60.72 88 SER A O 1
ATOM 715 N N . THR A 1 89 ? 4.913 -4.561 -26.126 1.00 70.44 89 THR A N 1
ATOM 716 C CA . THR A 1 89 ? 5.449 -3.255 -26.503 1.00 70.44 89 THR A CA 1
ATOM 717 C C . THR A 1 89 ? 6.941 -3.391 -26.737 1.00 70.44 89 THR A C 1
ATOM 719 O O . THR A 1 89 ? 7.649 -4.039 -25.965 1.00 70.44 89 THR A O 1
ATOM 722 N N . GLU A 1 90 ? 7.423 -2.774 -27.809 1.00 77.12 90 GLU A N 1
ATOM 723 C CA . GLU A 1 90 ? 8.825 -2.389 -27.858 1.00 77.12 90 GLU A CA 1
ATOM 724 C C . GLU A 1 90 ? 8.991 -1.194 -26.918 1.00 77.12 90 GLU A C 1
ATOM 726 O O . GLU A 1 90 ? 8.243 -0.216 -26.997 1.00 77.12 90 GLU A O 1
ATOM 731 N N . ILE A 1 91 ? 9.894 -1.339 -25.957 1.00 83.44 91 ILE A N 1
ATOM 732 C CA . ILE A 1 91 ? 10.219 -0.339 -24.950 1.00 83.44 91 ILE A CA 1
ATOM 733 C C . ILE A 1 91 ? 11.679 0.018 -25.147 1.00 83.44 91 ILE A C 1
ATOM 735 O O . ILE A 1 91 ? 12.553 -0.850 -25.136 1.00 83.44 91 ILE A O 1
ATOM 739 N N . ASP A 1 92 ? 11.923 1.306 -25.288 1.00 87.75 92 ASP A N 1
ATOM 740 C CA . ASP A 1 92 ? 13.261 1.854 -25.328 1.00 87.75 92 ASP A CA 1
ATOM 741 C C . ASP A 1 92 ? 13.771 2.030 -23.899 1.00 87.75 92 ASP A C 1
ATOM 743 O O . ASP A 1 92 ? 13.131 2.666 -23.065 1.00 87.75 92 ASP A O 1
ATOM 747 N N . ILE A 1 93 ? 14.923 1.437 -23.610 1.00 88.19 93 ILE A N 1
ATOM 748 C CA . ILE A 1 93 ? 15.649 1.615 -22.359 1.00 88.19 93 ILE A CA 1
ATOM 749 C C . ILE A 1 93 ? 16.795 2.579 -22.638 1.00 88.19 93 ILE A C 1
ATOM 751 O O . ILE A 1 93 ? 17.687 2.299 -23.446 1.00 88.19 93 ILE A O 1
ATOM 755 N N . THR A 1 94 ? 16.767 3.712 -21.950 1.00 90.69 94 THR A N 1
ATOM 756 C CA . THR A 1 94 ? 17.800 4.745 -21.972 1.00 90.69 94 THR A CA 1
ATOM 757 C C . THR A 1 94 ? 18.406 4.923 -20.579 1.00 90.69 94 THR A C 1
ATOM 759 O O . THR A 1 94 ? 18.073 4.214 -19.624 1.00 90.69 94 THR A O 1
ATOM 762 N N . SER A 1 95 ? 19.307 5.897 -20.434 1.00 89.44 95 SER A N 1
ATOM 763 C CA . SER A 1 95 ? 19.859 6.271 -19.131 1.00 89.44 95 SER A CA 1
ATOM 764 C C . SER A 1 95 ? 18.780 6.737 -18.143 1.00 89.44 95 SER A C 1
ATOM 766 O O . SER A 1 95 ? 18.963 6.575 -16.936 1.00 89.44 95 SER A O 1
ATOM 768 N N . THR A 1 96 ? 17.644 7.254 -18.628 1.00 90.81 96 THR A N 1
ATOM 769 C CA . THR A 1 96 ? 16.506 7.655 -17.791 1.00 90.81 96 THR A CA 1
ATOM 770 C C . THR A 1 96 ? 15.853 6.452 -17.115 1.00 90.81 96 THR A C 1
ATOM 772 O O . THR A 1 96 ? 15.678 6.473 -15.897 1.00 90.81 96 THR A O 1
ATOM 775 N N . GLU A 1 97 ? 15.566 5.378 -17.852 1.00 89.94 97 GLU A N 1
ATOM 776 C CA . GLU A 1 97 ? 14.975 4.157 -17.290 1.00 89.94 97 GLU A CA 1
ATOM 777 C C . GLU A 1 97 ? 15.925 3.488 -16.289 1.00 89.94 97 GLU A C 1
ATOM 779 O O . GLU A 1 97 ? 15.493 3.028 -15.233 1.00 89.94 97 GLU A O 1
ATOM 784 N N . ILE A 1 98 ? 17.235 3.476 -16.558 1.00 90.81 98 ILE A N 1
ATOM 785 C CA . ILE A 1 98 ? 18.211 2.943 -15.595 1.00 90.81 98 ILE A CA 1
ATOM 786 C C . ILE A 1 98 ? 18.270 3.800 -14.326 1.00 90.81 98 ILE A C 1
ATOM 788 O O . ILE A 1 98 ? 18.335 3.258 -13.216 1.00 90.81 98 ILE A O 1
ATOM 792 N N . ALA A 1 99 ? 18.241 5.127 -14.462 1.00 91.94 99 ALA A N 1
ATOM 793 C CA . ALA A 1 99 ? 18.204 6.028 -13.315 1.00 91.94 99 ALA A CA 1
ATOM 794 C C . ALA A 1 99 ? 16.935 5.812 -12.476 1.00 91.94 99 ALA A C 1
ATOM 796 O O . ALA A 1 99 ? 17.025 5.777 -11.247 1.00 91.94 99 ALA A O 1
ATOM 797 N N . ASP A 1 100 ? 15.786 5.588 -13.118 1.00 90.69 100 ASP A N 1
ATOM 798 C CA . ASP A 1 100 ? 14.536 5.262 -12.433 1.00 90.69 100 ASP A CA 1
ATOM 799 C C . ASP A 1 100 ? 14.619 3.922 -11.688 1.00 90.69 100 ASP A C 1
ATOM 801 O O . ASP A 1 100 ? 14.310 3.862 -10.496 1.00 90.69 100 ASP A O 1
ATOM 805 N N . ILE A 1 101 ? 15.155 2.875 -12.327 1.00 90.19 101 ILE A N 1
ATOM 806 C CA . ILE A 1 101 ? 15.399 1.577 -11.681 1.00 90.19 101 ILE A CA 1
ATOM 807 C C . ILE A 1 101 ? 16.246 1.752 -10.418 1.00 90.19 101 ILE A C 1
ATOM 809 O O . ILE A 1 101 ? 15.948 1.151 -9.383 1.00 90.19 101 ILE A O 1
ATOM 813 N N . LYS A 1 102 ? 17.292 2.582 -10.480 1.00 91.62 102 LYS A N 1
ATOM 814 C CA . LYS A 1 102 ? 18.181 2.872 -9.345 1.00 91.62 102 LYS A CA 1
ATOM 815 C C . LYS A 1 102 ? 17.510 3.688 -8.247 1.00 91.62 102 LYS A C 1
ATOM 817 O O . LYS A 1 102 ? 17.741 3.406 -7.072 1.00 91.62 102 LYS A O 1
ATOM 822 N N . ALA A 1 103 ? 16.698 4.675 -8.605 1.00 91.00 103 ALA A N 1
ATOM 823 C CA . ALA A 1 103 ? 15.985 5.510 -7.645 1.00 91.00 103 ALA A CA 1
ATOM 824 C C . ALA A 1 103 ? 14.850 4.744 -6.945 1.00 91.00 103 ALA A C 1
ATOM 826 O O . ALA A 1 103 ? 14.612 4.944 -5.755 1.00 91.00 103 ALA A O 1
ATOM 827 N N . ASN A 1 104 ? 14.196 3.828 -7.660 1.00 87.25 104 ASN A N 1
ATOM 828 C CA . ASN A 1 104 ? 12.982 3.140 -7.231 1.00 87.25 104 ASN A CA 1
ATOM 829 C C . ASN A 1 104 ? 13.183 1.620 -7.091 1.00 87.25 104 ASN A C 1
ATOM 831 O O . ASN A 1 104 ? 12.310 0.833 -7.457 1.00 87.25 104 ASN A O 1
ATOM 835 N N . ARG A 1 105 ? 14.322 1.168 -6.537 1.00 85.38 105 ARG A N 1
ATOM 836 C CA . ARG A 1 105 ? 14.684 -0.271 -6.447 1.00 85.38 105 ARG A CA 1
ATOM 837 C C . ARG A 1 105 ? 13.623 -1.160 -5.799 1.00 85.38 105 ARG A C 1
ATOM 839 O O . ARG A 1 105 ? 13.583 -2.349 -6.085 1.00 85.38 105 ARG A O 1
ATOM 846 N N . ASN A 1 106 ? 12.763 -0.608 -4.949 1.00 80.75 106 ASN A N 1
ATOM 847 C CA . ASN A 1 106 ? 11.653 -1.328 -4.328 1.00 80.75 106 ASN A CA 1
ATOM 848 C C . ASN A 1 106 ? 10.528 -1.718 -5.306 1.00 80.75 106 ASN A C 1
ATOM 850 O O . ASN A 1 106 ? 9.706 -2.553 -4.943 1.00 80.75 106 ASN A O 1
ATOM 854 N N . LEU A 1 107 ? 10.473 -1.126 -6.503 1.00 83.81 107 LEU A N 1
ATOM 855 C CA . LEU A 1 107 ? 9.497 -1.448 -7.552 1.00 83.81 107 LEU A CA 1
ATOM 856 C C . LEU A 1 107 ? 10.036 -2.463 -8.572 1.00 83.81 107 LEU A C 1
ATOM 858 O O . LEU A 1 107 ? 9.257 -3.139 -9.244 1.00 83.81 107 LEU A O 1
ATOM 862 N N . TYR A 1 108 ? 11.362 -2.584 -8.671 1.00 88.50 108 TYR A N 1
ATOM 863 C CA . TYR A 1 108 ? 12.041 -3.360 -9.703 1.00 88.50 108 TYR A CA 1
ATOM 864 C C . TYR A 1 108 ? 12.719 -4.607 -9.139 1.00 88.50 108 TYR A C 1
ATOM 866 O O . TYR A 1 108 ? 13.684 -4.527 -8.377 1.00 88.50 108 TYR A O 1
ATOM 874 N N . MET A 1 109 ? 12.304 -5.779 -9.614 1.00 89.44 109 MET A N 1
ATOM 875 C CA . MET A 1 109 ? 12.996 -7.042 -9.367 1.00 89.44 109 MET A CA 1
ATOM 876 C C . MET A 1 109 ? 14.022 -7.286 -10.479 1.00 89.44 109 MET A C 1
ATOM 878 O O . MET A 1 109 ? 13.758 -7.964 -11.474 1.00 89.44 109 MET A O 1
ATOM 882 N N . ILE A 1 110 ? 15.203 -6.700 -10.302 1.00 90.31 110 ILE A N 1
ATOM 883 C CA . ILE A 1 110 ? 16.365 -6.847 -11.188 1.00 90.31 110 ILE A CA 1
ATOM 884 C C . ILE A 1 110 ? 17.638 -6.897 -10.341 1.00 90.31 110 ILE A C 1
ATOM 886 O O . ILE A 1 110 ? 17.737 -6.187 -9.337 1.00 90.31 110 ILE A O 1
ATOM 890 N N . SER A 1 111 ? 18.611 -7.728 -10.719 1.00 91.25 111 SER A N 1
ATOM 891 C CA . SER A 1 111 ? 19.884 -7.833 -9.998 1.00 91.25 111 SER A CA 1
ATOM 892 C C . SER A 1 111 ? 20.788 -6.620 -10.256 1.00 91.25 111 SER A C 1
ATOM 894 O O . SER A 1 111 ? 20.764 -6.045 -11.341 1.00 91.25 111 SER A O 1
ATOM 896 N N . ASP A 1 112 ? 21.642 -6.248 -9.298 1.00 92.25 112 ASP A N 1
ATOM 897 C CA . ASP A 1 112 ? 22.615 -5.159 -9.508 1.00 92.25 112 ASP A CA 1
ATOM 898 C C . ASP A 1 112 ? 23.599 -5.467 -10.645 1.00 92.25 112 ASP A C 1
ATOM 900 O O . ASP A 1 112 ? 24.087 -4.561 -11.316 1.00 92.25 112 ASP A O 1
ATOM 904 N N . LYS A 1 113 ? 23.877 -6.756 -10.879 1.00 93.19 113 LYS A N 1
ATOM 905 C CA . LYS A 1 113 ? 24.691 -7.209 -12.008 1.00 93.19 113 LYS A CA 1
ATOM 906 C C . LYS A 1 113 ? 24.016 -6.881 -13.338 1.00 93.19 113 LYS A C 1
ATOM 908 O O . LYS A 1 113 ? 24.696 -6.431 -14.252 1.00 93.19 113 LYS A O 1
ATOM 913 N N . ASP A 1 114 ? 22.708 -7.103 -13.443 1.00 93.06 114 ASP A N 1
ATOM 914 C CA . ASP A 1 114 ? 21.952 -6.788 -14.656 1.00 93.06 114 ASP A CA 1
ATOM 915 C C . ASP A 1 114 ? 21.809 -5.281 -14.852 1.00 93.06 114 ASP A C 1
ATOM 917 O O . ASP A 1 114 ? 21.961 -4.819 -15.974 1.00 93.06 114 ASP A O 1
ATOM 921 N N . VAL A 1 115 ? 21.610 -4.507 -13.777 1.00 93.38 115 VAL A N 1
ATOM 922 C CA . VAL A 1 115 ? 21.606 -3.035 -13.857 1.00 93.38 115 VAL A CA 1
ATOM 923 C C . VAL A 1 115 ? 22.931 -2.526 -14.427 1.00 93.38 115 VAL A C 1
ATOM 925 O O . VAL A 1 115 ? 22.917 -1.774 -15.394 1.00 93.38 115 VAL A O 1
ATOM 928 N N . ARG A 1 116 ? 24.071 -2.985 -13.894 1.00 93.19 116 ARG A N 1
ATOM 929 C CA . ARG A 1 116 ? 25.395 -2.610 -14.427 1.00 93.19 116 ARG A CA 1
ATOM 930 C C . ARG A 1 116 ? 25.597 -3.084 -15.863 1.00 93.19 116 ARG A C 1
ATOM 932 O O . ARG A 1 116 ? 26.105 -2.335 -16.679 1.00 93.19 116 ARG A O 1
ATOM 939 N N . GLY A 1 117 ? 25.156 -4.300 -16.185 1.00 92.69 117 GLY A N 1
ATOM 940 C CA . GLY A 1 117 ? 25.232 -4.818 -17.550 1.00 92.69 117 GLY A CA 1
ATOM 941 C C . GLY A 1 117 ? 24.453 -3.963 -18.553 1.00 92.69 117 GLY A C 1
ATOM 942 O O . GLY A 1 117 ? 24.923 -3.762 -19.666 1.00 92.69 117 GLY A O 1
ATOM 943 N N . LEU A 1 118 ? 23.295 -3.423 -18.161 1.00 91.88 118 LEU A N 1
ATOM 944 C CA . LEU A 1 118 ? 22.532 -2.490 -18.993 1.00 91.88 118 LEU A CA 1
ATOM 945 C C . LEU A 1 118 ? 23.262 -1.150 -19.175 1.00 91.88 118 LEU A C 1
ATOM 947 O O . LEU A 1 118 ? 23.246 -0.613 -20.278 1.00 91.88 118 LEU A O 1
ATOM 951 N N . GLU A 1 119 ? 23.930 -0.641 -18.137 1.00 92.94 119 GLU A N 1
ATOM 952 C CA . GLU A 1 119 ? 24.762 0.570 -18.231 1.00 92.94 119 GLU A CA 1
ATOM 953 C C . GLU A 1 119 ? 25.939 0.378 -19.186 1.00 92.94 119 GLU A C 1
ATOM 955 O O . GLU A 1 119 ? 26.102 1.157 -20.120 1.00 92.94 119 GLU A O 1
ATOM 960 N N . ASP A 1 120 ? 26.691 -0.712 -19.019 1.00 92.62 120 ASP A N 1
ATOM 961 C CA . ASP A 1 120 ? 27.830 -1.036 -19.881 1.00 92.62 120 ASP A CA 1
ATOM 962 C C . ASP A 1 120 ? 27.398 -1.171 -21.353 1.00 92.62 120 ASP A C 1
ATOM 964 O O . ASP A 1 120 ? 28.118 -0.765 -22.269 1.00 92.62 120 ASP A O 1
ATOM 968 N N . LEU A 1 121 ? 26.209 -1.738 -21.602 1.00 91.00 121 LEU A N 1
ATOM 969 C CA . LEU A 1 121 ? 25.637 -1.855 -22.944 1.00 91.00 121 LEU A CA 1
ATOM 970 C C . LEU A 1 121 ? 25.232 -0.492 -23.521 1.00 91.00 121 LEU A C 1
ATOM 972 O O . LEU A 1 121 ? 25.521 -0.238 -24.691 1.00 91.00 121 LEU A O 1
ATOM 976 N N . LEU A 1 122 ? 24.604 0.388 -22.735 1.00 91.12 122 LEU A N 1
ATOM 977 C CA . LEU A 1 122 ? 24.280 1.748 -23.186 1.00 91.12 122 LEU A CA 1
ATOM 978 C C . LEU A 1 122 ? 25.545 2.525 -23.564 1.00 91.12 122 LEU A C 1
ATOM 980 O O . LEU A 1 122 ? 25.585 3.134 -24.634 1.00 91.12 122 LEU A O 1
ATOM 984 N N . ASP A 1 123 ? 26.582 2.448 -22.730 1.00 89.19 123 ASP A N 1
ATOM 985 C CA . ASP A 1 123 ? 27.855 3.138 -22.951 1.00 89.19 123 ASP A CA 1
ATOM 986 C C . ASP A 1 123 ? 28.593 2.587 -24.181 1.00 89.19 123 ASP A C 1
ATOM 988 O O . ASP A 1 123 ? 29.133 3.344 -24.988 1.00 89.19 123 ASP A O 1
ATOM 992 N N . THR A 1 124 ? 28.580 1.263 -24.369 1.00 88.50 124 THR A N 1
ATOM 993 C CA . THR A 1 124 ? 29.245 0.597 -25.503 1.00 88.50 124 THR A CA 1
ATOM 994 C C . THR A 1 124 ? 28.587 0.936 -26.838 1.00 88.50 124 THR A C 1
ATOM 996 O O . THR A 1 124 ? 29.277 1.124 -27.842 1.00 88.50 124 THR A O 1
ATOM 999 N N . TYR A 1 125 ? 27.255 0.991 -26.868 1.00 82.75 125 TYR A N 1
ATOM 1000 C CA . TYR A 1 125 ? 26.491 1.195 -28.100 1.00 82.75 125 TYR A CA 1
ATOM 1001 C C . TYR A 1 125 ? 26.029 2.644 -28.300 1.00 82.75 125 TYR A C 1
ATOM 1003 O O . TYR A 1 125 ? 25.375 2.928 -29.302 1.00 82.75 125 TYR A O 1
ATOM 1011 N N . ASN A 1 126 ? 26.417 3.552 -27.393 1.00 70.69 126 ASN A N 1
ATOM 1012 C CA . ASN A 1 126 ? 26.187 4.998 -27.439 1.00 70.69 126 ASN A CA 1
ATOM 1013 C C . ASN A 1 126 ? 24.757 5.355 -27.881 1.00 70.69 126 ASN A C 1
ATOM 1015 O O . ASN A 1 126 ? 24.552 6.149 -28.803 1.00 70.69 126 ASN A O 1
ATOM 1019 N N . GLY A 1 127 ? 23.769 4.680 -27.293 1.00 75.44 127 GLY A N 1
ATOM 1020 C CA . GLY A 1 127 ? 22.438 4.620 -27.882 1.00 75.44 127 GLY A CA 1
ATOM 1021 C C . GLY A 1 127 ? 21.364 4.081 -26.954 1.00 75.44 127 GLY A C 1
ATOM 1022 O O . GLY A 1 127 ? 21.520 4.048 -25.741 1.00 75.44 127 GLY A O 1
ATOM 1023 N N . THR A 1 128 ? 20.255 3.684 -27.564 1.00 84.06 128 THR A N 1
ATOM 1024 C CA . THR A 1 128 ? 19.040 3.190 -26.916 1.00 84.06 128 THR A CA 1
ATOM 1025 C C . THR A 1 128 ? 19.010 1.668 -26.997 1.00 84.06 128 THR A C 1
ATOM 1027 O O . THR A 1 128 ? 19.304 1.097 -28.048 1.00 84.06 128 THR A O 1
ATOM 1030 N N . LEU A 1 129 ? 18.665 0.990 -25.901 1.00 88.00 129 LEU A N 1
ATOM 1031 C CA . LEU A 1 129 ? 18.454 -0.457 -25.908 1.00 88.00 129 LEU A CA 1
ATOM 1032 C C . LEU A 1 129 ? 16.979 -0.747 -26.174 1.00 88.00 129 LEU A C 1
ATOM 1034 O O . LEU A 1 129 ? 16.117 -0.236 -25.470 1.00 88.00 129 LEU A O 1
ATOM 1038 N N . HIS A 1 130 ? 16.683 -1.608 -27.142 1.00 86.88 130 HIS A N 1
ATOM 1039 C CA . HIS A 1 130 ? 15.310 -2.035 -27.405 1.00 86.88 130 HIS A CA 1
ATOM 1040 C C . HIS A 1 130 ? 14.973 -3.282 -26.584 1.00 86.88 130 HIS A C 1
ATOM 1042 O O . HIS A 1 130 ? 15.677 -4.296 -26.640 1.00 86.88 130 HIS A O 1
ATOM 1048 N N . ALA A 1 131 ? 13.881 -3.216 -25.831 1.00 84.50 131 ALA A N 1
ATOM 1049 C CA . ALA A 1 131 ? 13.350 -4.306 -25.029 1.00 84.50 131 ALA A CA 1
ATOM 1050 C C . ALA A 1 131 ? 11.933 -4.669 -25.479 1.00 84.50 131 ALA A C 1
ATOM 1052 O O . ALA A 1 131 ? 11.179 -3.829 -25.954 1.00 84.50 131 ALA A O 1
ATOM 1053 N N . SER A 1 132 ? 11.548 -5.929 -25.294 1.00 84.88 132 SER A N 1
ATOM 1054 C CA . SER A 1 132 ? 10.154 -6.355 -25.436 1.00 84.88 132 SER A CA 1
ATOM 1055 C C . SER A 1 132 ? 9.536 -6.487 -24.048 1.00 84.88 132 SER A C 1
ATOM 1057 O O . SER A 1 132 ? 10.005 -7.293 -23.238 1.00 84.88 132 SER A O 1
ATOM 1059 N N . GLY A 1 133 ? 8.506 -5.694 -23.771 1.00 81.38 133 GLY A N 1
ATOM 1060 C CA . GLY A 1 133 ? 7.735 -5.747 -22.533 1.00 81.38 133 GLY A CA 1
ATOM 1061 C C . GLY A 1 133 ? 6.532 -6.678 -22.650 1.00 81.38 133 GLY A C 1
ATOM 1062 O O . GLY A 1 133 ? 6.001 -6.877 -23.736 1.00 81.38 133 GLY A O 1
ATOM 1063 N N . VAL A 1 134 ? 6.091 -7.244 -21.528 1.00 81.50 134 VAL A N 1
ATOM 1064 C CA . VAL A 1 134 ? 4.782 -7.897 -21.411 1.00 81.50 134 VAL A CA 1
ATOM 1065 C C . VAL A 1 134 ? 4.143 -7.398 -20.126 1.00 81.50 134 VAL A C 1
ATOM 1067 O O . VAL A 1 134 ? 4.731 -7.525 -19.055 1.00 81.50 134 VAL A O 1
ATOM 1070 N N . GLU A 1 135 ? 2.938 -6.852 -20.235 1.00 78.81 135 GLU A N 1
ATOM 1071 C CA . GLU A 1 135 ? 2.132 -6.439 -19.088 1.00 78.81 135 GLU A CA 1
ATOM 1072 C C . GLU A 1 135 ? 1.072 -7.502 -18.776 1.00 78.81 135 GLU A C 1
ATOM 1074 O O . GLU A 1 135 ? 0.508 -8.126 -19.679 1.00 78.81 135 GLU A O 1
ATOM 1079 N N . SER A 1 136 ? 0.805 -7.731 -17.489 1.00 76.31 136 SER A N 1
ATOM 1080 C CA . SER A 1 136 ? -0.252 -8.638 -17.042 1.00 76.31 136 SER A CA 1
ATOM 1081 C C . SER A 1 136 ? -0.861 -8.162 -15.730 1.00 76.31 136 SER A C 1
ATOM 1083 O O . SER A 1 136 ? -0.138 -7.692 -14.854 1.00 76.31 136 SER A O 1
ATOM 1085 N N . PHE A 1 137 ? -2.169 -8.356 -15.572 1.00 76.75 137 PHE A N 1
ATOM 1086 C CA . PHE A 1 137 ? -2.883 -8.030 -14.341 1.00 76.75 137 PHE A CA 1
ATOM 1087 C C . PHE A 1 137 ? -3.142 -9.279 -13.503 1.00 76.75 137 PHE A C 1
ATOM 1089 O O . PHE A 1 137 ? -3.619 -10.301 -14.003 1.00 76.75 137 PHE A O 1
ATOM 1096 N N . ILE A 1 138 ? -2.877 -9.162 -12.206 1.00 78.31 138 ILE A N 1
ATOM 1097 C CA . ILE A 1 138 ? -3.204 -10.167 -11.197 1.00 78.31 138 ILE A CA 1
ATOM 1098 C C . ILE A 1 138 ? -4.348 -9.620 -10.345 1.00 78.31 138 ILE A C 1
ATOM 1100 O O . ILE A 1 138 ? -4.353 -8.443 -9.985 1.00 78.31 138 ILE A O 1
ATOM 1104 N N . LYS A 1 139 ? -5.342 -10.463 -10.044 1.00 82.88 139 LYS A N 1
ATOM 1105 C CA . LYS A 1 139 ? -6.465 -10.090 -9.183 1.00 82.88 139 LYS A CA 1
ATOM 1106 C C . LYS A 1 139 ? -6.314 -10.778 -7.831 1.00 82.88 139 LYS A C 1
ATOM 1108 O O . LYS A 1 139 ? -6.499 -11.988 -7.730 1.00 82.88 139 LYS A O 1
ATOM 1113 N N . GLY A 1 140 ? -6.051 -9.985 -6.800 1.00 84.12 140 GLY A N 1
ATOM 1114 C CA . GLY A 1 140 ? -6.077 -10.437 -5.413 1.00 84.12 140 GLY A CA 1
ATOM 1115 C C . GLY A 1 140 ? -7.340 -10.002 -4.673 1.00 84.12 140 GLY A C 1
ATOM 1116 O O . GLY A 1 140 ? -8.072 -9.116 -5.131 1.00 84.12 140 GLY A O 1
ATOM 1117 N N . MET A 1 141 ? -7.584 -10.618 -3.520 1.00 87.62 141 MET A N 1
ATOM 1118 C CA . MET A 1 141 ? -8.491 -10.088 -2.500 1.00 87.62 141 MET A CA 1
ATOM 1119 C C . MET A 1 141 ? -7.679 -9.764 -1.253 1.00 87.62 141 MET A C 1
ATOM 1121 O O . MET A 1 141 ? -6.926 -10.603 -0.776 1.00 87.62 141 MET A O 1
ATOM 1125 N N . MET A 1 142 ? -7.846 -8.548 -0.736 1.00 89.88 142 MET A N 1
ATOM 1126 C CA . MET A 1 142 ? -7.235 -8.121 0.519 1.00 89.88 142 MET A CA 1
ATOM 1127 C C . MET A 1 142 ? -8.306 -7.992 1.592 1.00 89.88 142 MET A C 1
ATOM 1129 O O . MET A 1 142 ? -9.385 -7.450 1.341 1.00 89.88 142 MET A O 1
ATOM 1133 N N . VAL A 1 143 ? -7.976 -8.456 2.789 1.00 91.06 143 VAL A N 1
ATOM 1134 C CA . VAL A 1 143 ? -8.773 -8.288 3.999 1.00 91.06 143 VAL A CA 1
ATOM 1135 C C . VAL A 1 143 ? -8.134 -7.186 4.832 1.00 91.06 143 VAL A C 1
ATOM 1137 O O . VAL A 1 143 ? -6.917 -7.152 5.007 1.00 91.06 143 VAL A O 1
ATOM 1140 N N . VAL A 1 144 ? -8.965 -6.262 5.314 1.00 92.94 144 VAL A N 1
ATOM 1141 C CA . VAL A 1 144 ? -8.545 -5.151 6.168 1.00 92.94 144 VAL A CA 1
ATOM 1142 C C . VAL A 1 144 ? -9.316 -5.229 7.475 1.00 92.94 144 VAL A C 1
ATOM 1144 O O . VAL A 1 144 ? -10.535 -5.073 7.493 1.00 92.94 144 VAL A O 1
ATOM 1147 N N . GLU A 1 145 ? -8.598 -5.451 8.566 1.00 92.44 145 GLU A N 1
ATOM 1148 C CA . GLU A 1 145 ? -9.154 -5.601 9.906 1.00 92.44 145 GLU A CA 1
ATOM 1149 C C . GLU A 1 145 ? -8.743 -4.417 10.768 1.00 92.44 145 GLU A C 1
ATOM 1151 O O . GLU A 1 145 ? -7.589 -3.992 10.744 1.00 92.44 145 GLU A O 1
ATOM 1156 N N . VAL A 1 146 ? -9.682 -3.883 11.544 1.00 92.31 146 VAL A N 1
ATOM 1157 C CA . VAL A 1 146 ? -9.450 -2.736 12.424 1.00 92.31 146 VAL A CA 1
ATOM 1158 C C . VAL A 1 146 ? -9.681 -3.159 13.864 1.00 92.31 146 VAL A C 1
ATOM 1160 O O . VAL A 1 146 ? -10.778 -3.583 14.224 1.00 92.31 146 VAL A O 1
ATOM 1163 N N . TRP A 1 147 ? -8.663 -2.969 14.697 1.00 90.62 147 TRP A N 1
ATOM 1164 C CA . TRP A 1 147 ? -8.677 -3.344 16.103 1.00 90.62 147 TRP A CA 1
ATOM 1165 C C . TRP A 1 147 ? -8.352 -2.151 16.991 1.00 90.62 147 TRP A C 1
ATOM 1167 O O . TRP A 1 147 ? -7.300 -1.526 16.867 1.00 90.62 147 TRP A O 1
ATOM 1177 N N . ALA A 1 148 ? -9.233 -1.853 17.938 1.00 89.69 148 ALA A N 1
ATOM 1178 C CA . ALA A 1 148 ? -8.970 -0.894 19.001 1.00 89.69 148 ALA A CA 1
ATOM 1179 C C . ALA A 1 148 ? -9.796 -1.261 20.234 1.00 89.69 148 ALA A C 1
ATOM 1181 O O . ALA A 1 148 ? -10.900 -1.787 20.105 1.00 89.69 148 ALA A O 1
ATOM 1182 N N . GLU A 1 149 ? -9.271 -0.948 21.417 1.00 85.06 149 GLU A N 1
ATOM 1183 C CA . GLU A 1 149 ? -9.978 -1.163 22.686 1.00 85.06 149 GLU A CA 1
ATOM 1184 C C . GLU A 1 149 ? -11.204 -0.247 22.815 1.00 85.06 149 GLU A C 1
ATOM 1186 O O . GLU A 1 149 ? -12.244 -0.642 23.335 1.00 85.06 149 GLU A O 1
ATOM 1191 N N . ASN A 1 150 ? -11.101 0.985 22.308 1.00 88.62 150 ASN A N 1
ATOM 1192 C CA . ASN A 1 150 ? -12.184 1.959 22.330 1.00 88.62 150 ASN A CA 1
ATOM 1193 C C . ASN A 1 150 ? -13.024 1.886 21.040 1.00 88.62 150 ASN A C 1
ATOM 1195 O O . ASN A 1 150 ? -12.495 1.985 19.929 1.00 88.62 150 ASN A O 1
ATOM 1199 N N . ALA A 1 151 ? -14.346 1.751 21.190 1.00 87.12 151 ALA A N 1
ATOM 1200 C CA . ALA A 1 151 ? -15.273 1.592 20.070 1.00 87.12 151 ALA A CA 1
ATOM 1201 C C . ALA A 1 151 ? -15.354 2.827 19.156 1.00 87.12 151 ALA A C 1
ATOM 1203 O O . ALA A 1 151 ? -15.444 2.668 17.938 1.00 87.12 151 ALA A O 1
ATOM 1204 N N . ASP A 1 152 ? -15.281 4.038 19.709 1.00 89.12 152 ASP A N 1
ATOM 1205 C CA . ASP A 1 152 ? -15.322 5.279 18.928 1.00 89.12 152 ASP A CA 1
ATOM 1206 C C . ASP A 1 152 ? -14.054 5.432 18.086 1.00 89.12 152 ASP A C 1
ATOM 1208 O O . ASP A 1 152 ? -14.126 5.743 16.897 1.00 89.12 152 ASP A O 1
ATOM 1212 N N . VAL A 1 153 ? -12.897 5.114 18.671 1.00 91.06 153 VAL A N 1
ATOM 1213 C CA . VAL A 1 153 ? -11.613 5.067 17.963 1.00 91.06 153 VAL A CA 1
ATOM 1214 C C . VAL A 1 153 ? -11.636 4.015 16.861 1.00 91.06 153 VAL A C 1
ATOM 1216 O O . VAL A 1 153 ? -11.290 4.322 15.723 1.00 91.06 153 VAL A O 1
ATOM 1219 N N . LYS A 1 154 ? -12.102 2.796 17.153 1.00 92.00 154 LYS A N 1
ATOM 1220 C CA . LYS A 1 154 ? -12.260 1.732 16.148 1.00 92.00 154 LYS A CA 1
ATOM 1221 C C . LYS A 1 154 ? -13.115 2.206 14.969 1.00 92.00 154 LYS A C 1
ATOM 1223 O O . LYS A 1 154 ? -12.741 2.033 13.812 1.00 92.00 154 LYS A O 1
ATOM 1228 N N . ASN A 1 155 ? -14.254 2.828 15.268 1.00 91.06 155 ASN A N 1
ATOM 1229 C CA . ASN A 1 155 ? -15.196 3.330 14.274 1.00 91.06 155 ASN A CA 1
ATOM 1230 C C . ASN A 1 155 ? -14.599 4.460 13.426 1.00 91.06 155 ASN A C 1
ATOM 1232 O O . ASN A 1 155 ? -14.802 4.473 12.212 1.00 91.06 155 ASN A O 1
ATOM 1236 N N . ALA A 1 156 ? -13.847 5.373 14.041 1.00 92.94 156 ALA A N 1
ATOM 1237 C CA . ALA A 1 156 ? -13.141 6.432 13.330 1.00 92.94 156 ALA A CA 1
ATOM 1238 C C . ALA A 1 156 ? -12.069 5.857 12.395 1.00 92.94 156 ALA A C 1
ATOM 1240 O O . ALA A 1 156 ? -11.998 6.236 11.227 1.00 92.94 156 ALA A O 1
ATOM 1241 N N . ILE A 1 157 ? -11.276 4.894 12.874 1.00 94.94 157 ILE A N 1
ATOM 1242 C CA . ILE A 1 157 ? -10.247 4.227 12.067 1.00 94.94 157 ILE A CA 1
ATOM 1243 C C . ILE A 1 157 ? -10.878 3.489 10.886 1.00 94.94 157 ILE A C 1
ATOM 1245 O O . ILE A 1 157 ? -10.364 3.579 9.770 1.00 94.94 157 ILE A O 1
ATOM 1249 N N . TYR A 1 158 ? -12.005 2.810 11.103 1.00 94.62 158 TYR A N 1
ATOM 1250 C CA . TYR A 1 158 ? -12.765 2.171 10.031 1.00 94.62 158 TYR A CA 1
ATOM 1251 C C . TYR A 1 158 ? -13.171 3.182 8.950 1.00 94.62 158 TYR A C 1
ATOM 1253 O O . TYR A 1 158 ? -12.907 2.956 7.768 1.00 94.62 158 TYR A O 1
ATOM 1261 N N . ASP A 1 159 ? -13.759 4.318 9.337 1.00 94.12 159 ASP A N 1
ATOM 1262 C CA . ASP A 1 159 ? -14.201 5.343 8.385 1.00 94.12 159 ASP A CA 1
ATOM 1263 C C . ASP A 1 159 ? -13.021 5.958 7.620 1.00 94.12 159 ASP A C 1
ATOM 1265 O O . ASP A 1 159 ? -13.096 6.131 6.402 1.00 94.12 159 ASP A O 1
ATOM 1269 N N . ILE A 1 160 ? -11.913 6.245 8.309 1.00 95.38 160 ILE A N 1
ATOM 1270 C CA . ILE A 1 160 ? -10.682 6.761 7.698 1.00 95.38 160 ILE A CA 1
ATOM 1271 C C . ILE A 1 160 ? -10.125 5.758 6.682 1.00 95.38 160 ILE A C 1
ATOM 1273 O O . ILE A 1 160 ? -9.828 6.122 5.546 1.00 95.38 160 ILE A O 1
ATOM 1277 N N . THR A 1 161 ? -10.038 4.484 7.060 1.00 95.44 161 THR A N 1
ATOM 1278 C CA . THR A 1 161 ? -9.534 3.412 6.189 1.00 95.44 161 THR A CA 1
ATOM 1279 C C . THR A 1 161 ? -10.428 3.229 4.967 1.00 95.44 161 THR A C 1
ATOM 1281 O O . THR A 1 161 ? -9.947 3.133 3.838 1.00 95.44 161 THR A O 1
ATOM 1284 N N . ARG A 1 162 ? -11.749 3.260 5.157 1.00 93.81 162 ARG A N 1
ATOM 1285 C CA . ARG A 1 162 ? -12.718 3.218 4.060 1.00 93.81 162 ARG A CA 1
ATOM 1286 C C . ARG A 1 162 ? -12.560 4.419 3.124 1.00 93.81 162 ARG A C 1
ATOM 1288 O O . ARG A 1 162 ? -12.564 4.241 1.907 1.00 93.81 162 ARG A O 1
ATOM 1295 N N . ASN A 1 163 ? -12.390 5.622 3.666 1.00 93.94 163 ASN A N 1
ATOM 1296 C CA . ASN A 1 163 ? -12.170 6.835 2.877 1.00 93.94 163 ASN A CA 1
ATOM 1297 C C . ASN A 1 163 ? -10.837 6.807 2.123 1.00 93.94 163 ASN A C 1
ATOM 1299 O O . ASN A 1 163 ? -10.781 7.282 0.994 1.00 93.94 163 ASN A O 1
ATOM 1303 N N . PHE A 1 164 ? -9.790 6.210 2.688 1.00 95.81 164 PHE A N 1
ATOM 1304 C CA . PHE A 1 164 ? -8.530 5.979 1.985 1.00 95.81 164 PHE A CA 1
ATOM 1305 C C . PHE A 1 164 ? -8.726 5.075 0.755 1.00 95.81 164 PHE A C 1
ATOM 1307 O O . PHE A 1 164 ? -8.265 5.408 -0.337 1.00 95.81 164 PHE A O 1
ATOM 1314 N N . LEU A 1 165 ? -9.465 3.969 0.902 1.00 93.81 165 LEU A N 1
ATOM 1315 C CA . LEU A 1 165 ? -9.697 3.001 -0.179 1.00 93.81 165 LEU A CA 1
ATOM 1316 C C . LEU A 1 165 ? -10.668 3.503 -1.262 1.00 93.81 165 LEU A C 1
ATOM 1318 O O . LEU A 1 165 ? -10.528 3.138 -2.429 1.00 93.81 165 LEU A O 1
ATOM 1322 N N . LEU A 1 166 ? -11.656 4.324 -0.893 1.00 92.50 166 LEU A N 1
ATOM 1323 C CA . LEU A 1 166 ? -12.668 4.863 -1.815 1.00 92.50 166 LEU A CA 1
ATOM 1324 C C . LEU A 1 166 ? -12.318 6.250 -2.370 1.00 92.50 166 LEU A C 1
ATOM 1326 O O . LEU A 1 166 ? -12.849 6.657 -3.403 1.00 92.50 166 LEU A O 1
ATOM 1330 N N . GLY A 1 167 ? -11.459 6.988 -1.673 1.00 91.88 167 GLY A N 1
ATOM 1331 C CA . GLY A 1 167 ? -11.133 8.376 -1.968 1.00 91.88 167 GLY A CA 1
ATOM 1332 C C . GLY A 1 167 ? -10.054 8.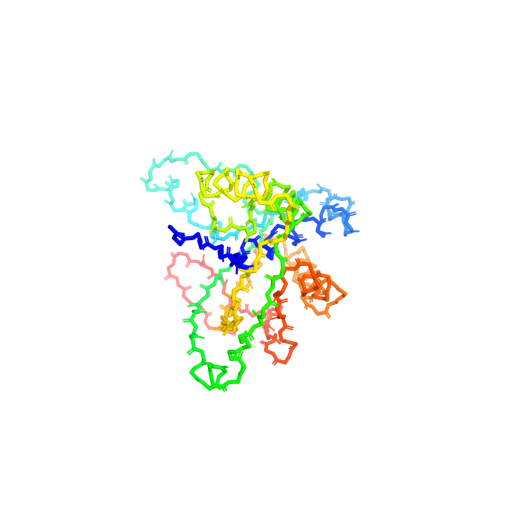542 -3.032 1.00 91.88 167 GLY A C 1
ATOM 1333 O O . GLY A 1 167 ? -9.720 7.628 -3.781 1.00 91.88 167 GLY A O 1
ATOM 1334 N N . ILE A 1 168 ? -9.475 9.745 -3.082 1.00 92.06 168 ILE A N 1
ATOM 1335 C CA . ILE A 1 168 ? -8.483 10.141 -4.097 1.00 92.06 168 ILE A CA 1
ATOM 1336 C C . ILE A 1 168 ? -7.242 9.236 -4.082 1.00 92.06 168 ILE A C 1
ATOM 1338 O O . ILE A 1 168 ? -6.647 8.982 -5.129 1.00 92.06 168 ILE A O 1
ATOM 1342 N N . LYS A 1 169 ? -6.880 8.697 -2.912 1.00 93.56 169 LYS A N 1
ATOM 1343 C CA . LYS A 1 169 ? -5.668 7.893 -2.733 1.00 93.56 169 LYS A CA 1
ATOM 1344 C C . LYS A 1 169 ? -5.591 6.671 -3.630 1.00 93.56 169 LYS A C 1
ATOM 1346 O O . LYS A 1 169 ? -4.504 6.373 -4.117 1.00 93.56 169 LYS A O 1
ATOM 1351 N N . ARG A 1 170 ? -6.715 6.022 -3.939 1.00 92.88 170 ARG A N 1
ATOM 1352 C CA . ARG A 1 170 ? -6.723 4.885 -4.871 1.00 92.88 170 ARG A CA 1
ATOM 1353 C C . ARG A 1 170 ? -6.235 5.259 -6.275 1.00 92.88 170 ARG A C 1
ATOM 1355 O O . ARG A 1 170 ? -5.587 4.444 -6.919 1.00 92.88 170 ARG A O 1
ATOM 1362 N N . PHE A 1 171 ? -6.503 6.485 -6.732 1.00 94.19 171 PHE A N 1
ATOM 1363 C CA . PHE A 1 171 ? -6.053 6.959 -8.041 1.00 94.19 171 PHE A CA 1
ATOM 1364 C C . PHE A 1 171 ? -4.560 7.280 -8.023 1.00 94.19 171 PHE A C 1
ATOM 1366 O O . PHE A 1 171 ? -3.848 6.895 -8.941 1.00 94.19 171 PHE A O 1
ATOM 1373 N N . THR A 1 172 ? -4.063 7.894 -6.944 1.00 93.12 172 THR A N 1
ATOM 1374 C CA . THR A 1 172 ? -2.618 8.108 -6.752 1.00 93.12 172 THR A CA 1
ATOM 1375 C C . THR A 1 172 ? -1.858 6.781 -6.700 1.00 93.12 172 THR A C 1
ATOM 1377 O O . THR A 1 172 ? -0.777 6.659 -7.269 1.00 93.12 172 THR A O 1
ATOM 1380 N N . ILE A 1 173 ? -2.428 5.771 -6.038 1.00 93.19 173 ILE A N 1
ATOM 1381 C CA . ILE A 1 173 ? -1.858 4.422 -5.963 1.00 93.19 173 ILE A CA 1
ATOM 1382 C C . ILE A 1 173 ? -1.838 3.757 -7.345 1.00 93.19 173 ILE A C 1
ATOM 1384 O O . ILE A 1 173 ? -0.828 3.161 -7.717 1.00 93.19 173 ILE A O 1
ATOM 1388 N N . GLN A 1 174 ? -2.909 3.907 -8.125 1.00 91.12 174 GLN A N 1
ATOM 1389 C CA . GLN A 1 174 ? -2.968 3.414 -9.499 1.00 91.12 174 GLN A CA 1
ATOM 1390 C C . GLN A 1 174 ? -1.928 4.089 -10.398 1.00 91.12 174 GLN A C 1
ATOM 1392 O O . GLN A 1 174 ? -1.205 3.396 -11.104 1.00 91.12 174 GLN A O 1
ATOM 1397 N N . GLU A 1 175 ? -1.834 5.417 -10.374 1.00 90.31 175 GLU A N 1
ATOM 1398 C CA . GLU A 1 175 ? -0.905 6.172 -11.221 1.00 90.31 175 GLU A CA 1
ATOM 1399 C C . GLU A 1 175 ? 0.555 5.845 -10.894 1.00 90.31 175 GLU A C 1
ATOM 1401 O O . GLU A 1 175 ? 1.369 5.646 -11.791 1.00 90.31 175 GLU A O 1
ATOM 1406 N N . LYS A 1 176 ? 0.881 5.750 -9.602 1.00 88.50 176 LYS A N 1
ATOM 1407 C CA . LYS A 1 176 ? 2.262 5.578 -9.149 1.00 88.50 176 LYS A CA 1
ATOM 1408 C C . LYS A 1 176 ? 2.736 4.127 -9.148 1.00 88.50 176 LYS A C 1
ATOM 1410 O O . LYS A 1 176 ? 3.920 3.875 -9.348 1.00 88.50 176 LYS A O 1
ATOM 1415 N N . TYR A 1 177 ? 1.842 3.184 -8.862 1.00 88.94 177 TYR A N 1
ATOM 1416 C CA . TYR A 1 177 ? 2.206 1.785 -8.634 1.00 88.94 177 TYR A CA 1
ATOM 1417 C C . TYR A 1 177 ? 1.468 0.809 -9.556 1.00 88.94 177 TYR A C 1
ATOM 1419 O O . TYR A 1 177 ? 1.669 -0.392 -9.435 1.00 88.94 177 TYR A O 1
ATOM 1427 N N . GLY A 1 178 ? 0.579 1.265 -10.442 1.00 87.75 178 GLY A N 1
ATOM 1428 C CA . GLY A 1 178 ? -0.204 0.376 -11.309 1.00 87.75 178 GLY A CA 1
ATOM 1429 C C . GLY A 1 178 ? -1.213 -0.510 -10.563 1.00 87.75 178 GLY A C 1
ATOM 1430 O O . GLY A 1 178 ? -1.775 -1.434 -11.148 1.00 87.75 178 GLY A O 1
ATOM 1431 N N . ILE A 1 179 ? -1.463 -0.254 -9.273 1.00 89.44 179 ILE A N 1
ATOM 1432 C CA . ILE A 1 179 ? -2.386 -1.043 -8.448 1.00 89.44 179 ILE A CA 1
ATOM 1433 C C . ILE A 1 179 ? -3.798 -0.471 -8.578 1.00 89.44 179 ILE A C 1
ATOM 1435 O O . ILE A 1 179 ? -4.061 0.671 -8.205 1.00 89.44 179 ILE A O 1
ATOM 1439 N N . ILE A 1 180 ? -4.729 -1.289 -9.067 1.00 90.31 180 ILE A N 1
ATOM 1440 C CA . ILE A 1 180 ? -6.126 -0.897 -9.271 1.00 90.31 180 ILE A CA 1
ATOM 1441 C C . ILE A 1 180 ? -6.981 -1.411 -8.110 1.00 90.31 180 ILE A C 1
ATOM 1443 O O . ILE A 1 180 ? -7.132 -2.619 -7.925 1.00 90.31 180 ILE A O 1
ATOM 1447 N N . ILE A 1 181 ? -7.602 -0.493 -7.366 1.00 90.69 181 ILE A N 1
ATOM 1448 C CA . ILE A 1 181 ? -8.585 -0.823 -6.325 1.00 90.69 181 ILE A CA 1
ATOM 1449 C C . ILE A 1 181 ? -9.991 -0.735 -6.925 1.00 90.69 181 ILE A C 1
ATOM 1451 O O . ILE A 1 181 ? -10.466 0.342 -7.290 1.00 90.69 181 ILE A O 1
ATOM 1455 N N . LEU A 1 182 ? -10.677 -1.874 -7.018 1.00 89.25 182 LEU A N 1
ATOM 1456 C CA . LEU A 1 182 ? -12.027 -1.946 -7.574 1.00 89.25 182 LEU A CA 1
ATOM 1457 C C . LEU A 1 182 ? -13.064 -1.522 -6.525 1.00 89.25 182 LEU A C 1
ATOM 1459 O O . LEU A 1 182 ? -13.324 -2.239 -5.563 1.00 89.25 182 LEU A O 1
ATOM 1463 N N . GLU A 1 183 ? -13.710 -0.374 -6.737 1.00 87.12 183 GLU A N 1
ATOM 1464 C CA . GLU A 1 183 ? -14.717 0.158 -5.803 1.00 87.12 183 GLU A CA 1
ATOM 1465 C C . GLU A 1 183 ? -15.831 -0.843 -5.495 1.00 87.12 183 GLU A C 1
ATOM 1467 O O . GLU A 1 183 ? -16.186 -1.068 -4.343 1.00 87.12 183 GLU A O 1
ATOM 1472 N N . ALA A 1 184 ? -16.341 -1.492 -6.545 1.00 85.81 184 ALA A N 1
ATOM 1473 C CA . ALA A 1 184 ? -17.460 -2.420 -6.460 1.00 85.81 184 ALA A CA 1
ATOM 1474 C C . ALA A 1 184 ? -17.149 -3.688 -5.640 1.00 85.81 184 ALA A C 1
ATOM 1476 O O . ALA A 1 184 ? -18.075 -4.412 -5.265 1.00 85.81 184 ALA A O 1
ATOM 1477 N N . SER A 1 185 ? -15.869 -3.980 -5.369 1.00 85.12 185 SER A N 1
ATOM 1478 C CA . SER A 1 185 ? -15.471 -5.096 -4.505 1.00 85.12 185 SER A CA 1
ATOM 1479 C C . SER A 1 185 ? -15.261 -4.704 -3.045 1.00 85.12 185 SER A C 1
ATOM 1481 O O . SER A 1 185 ? -15.101 -5.598 -2.221 1.00 85.12 185 SER A O 1
ATOM 1483 N N . ILE A 1 186 ? -15.274 -3.413 -2.697 1.00 87.25 186 ILE A N 1
ATOM 1484 C CA . ILE A 1 186 ? -15.097 -2.978 -1.308 1.00 87.25 186 ILE A CA 1
ATOM 1485 C C . ILE A 1 186 ? -16.393 -3.231 -0.538 1.00 87.25 186 ILE A C 1
ATOM 1487 O O . ILE A 1 186 ? -17.443 -2.657 -0.830 1.00 87.25 186 ILE A O 1
ATOM 1491 N N . ARG A 1 187 ? -16.308 -4.106 0.462 1.00 85.81 187 ARG A N 1
ATOM 1492 C CA . ARG A 1 187 ? -17.392 -4.468 1.380 1.00 85.81 187 ARG A CA 1
ATOM 1493 C C . ARG A 1 187 ? -16.813 -4.591 2.782 1.00 85.81 187 ARG A C 1
ATOM 1495 O O . ARG A 1 187 ? -15.640 -4.916 2.930 1.00 85.81 187 ARG A O 1
ATOM 1502 N N . GLY A 1 188 ? -17.626 -4.344 3.798 1.00 82.69 188 GLY A N 1
ATOM 1503 C CA . GLY A 1 188 ? -17.208 -4.530 5.180 1.00 82.69 188 GLY A CA 1
ATOM 1504 C C . GLY A 1 188 ? -18.265 -4.058 6.161 1.00 82.69 188 GLY A C 1
ATOM 1505 O O . GLY A 1 188 ? -19.170 -3.305 5.801 1.00 82.69 188 GLY A O 1
ATOM 1506 N N . GLU A 1 189 ? -18.105 -4.471 7.408 1.00 81.75 189 GLU A N 1
ATOM 1507 C CA . GLU A 1 189 ? -19.002 -4.133 8.506 1.00 81.75 189 GLU A CA 1
ATOM 1508 C C . GLU A 1 189 ? -18.259 -3.249 9.508 1.00 81.75 189 GLU A C 1
ATOM 1510 O O . GLU A 1 189 ? -17.172 -3.586 9.967 1.00 81.75 189 GLU A O 1
ATOM 1515 N N . LYS A 1 190 ? -18.835 -2.089 9.839 1.00 79.69 190 LYS A N 1
ATOM 1516 C CA . LYS A 1 190 ? -18.291 -1.179 10.863 1.00 79.69 190 LYS A CA 1
ATOM 1517 C C . LYS A 1 190 ? -18.525 -1.707 12.285 1.00 79.69 190 LYS A C 1
ATOM 1519 O O . LYS A 1 190 ? -17.739 -1.476 13.206 1.00 79.69 190 LYS A O 1
ATOM 1524 N N . SER A 1 191 ? -19.638 -2.413 12.457 1.00 67.75 191 SER A N 1
ATOM 1525 C CA . SER A 1 191 ? -20.127 -2.964 13.715 1.00 67.75 191 SER A CA 1
ATOM 1526 C C . SER A 1 191 ? -20.784 -4.315 13.443 1.00 67.75 191 SER A C 1
ATOM 1528 O O . SER A 1 191 ? -21.646 -4.396 12.574 1.00 67.75 191 SER A O 1
ATOM 1530 N N . GLY A 1 192 ? -20.379 -5.337 14.188 1.00 59.16 192 GLY A N 1
ATOM 1531 C CA . GLY A 1 192 ? -20.761 -6.738 14.010 1.00 59.16 192 GLY A CA 1
ATOM 1532 C C . GLY A 1 192 ? -19.808 -7.591 14.849 1.00 59.16 192 GLY A C 1
ATOM 1533 O O . GLY A 1 192 ? -18.629 -7.250 14.962 1.00 59.16 192 GLY A O 1
ATOM 1534 N N . ASN A 1 193 ? -20.335 -8.589 15.556 1.00 44.94 193 ASN A N 1
ATOM 1535 C CA . ASN A 1 193 ? -19.684 -9.234 16.698 1.00 44.94 193 ASN A CA 1
ATOM 1536 C C . ASN A 1 193 ? -18.559 -10.194 16.292 1.00 44.94 193 ASN A C 1
ATOM 1538 O O . ASN A 1 193 ? -18.840 -11.257 15.757 1.00 44.94 193 ASN A O 1
ATOM 1542 N N . TYR A 1 194 ? -17.318 -9.886 16.672 1.00 45.19 194 TYR A N 1
ATOM 1543 C CA . TYR A 1 194 ? -16.354 -10.910 17.080 1.00 45.19 194 TYR A CA 1
ATOM 1544 C C . TYR A 1 194 ? -15.441 -10.349 18.174 1.00 45.19 194 TYR A C 1
ATOM 1546 O O . TYR A 1 194 ? -14.446 -9.676 17.913 1.00 45.19 194 TYR A O 1
ATOM 1554 N N . ASN A 1 195 ? -15.803 -10.642 19.424 1.00 37.81 195 ASN A N 1
ATOM 1555 C CA . ASN A 1 195 ? -14.830 -10.723 20.504 1.00 37.81 195 ASN A CA 1
ATOM 1556 C C . ASN A 1 195 ? -14.075 -12.038 20.301 1.00 37.81 195 ASN A C 1
ATOM 1558 O O . ASN A 1 195 ? -14.679 -13.109 20.347 1.00 37.81 195 ASN A O 1
ATOM 1562 N N . PHE A 1 196 ? -12.762 -11.966 20.095 1.00 41.75 196 PHE A N 1
ATOM 1563 C CA . PHE A 1 196 ? -11.885 -13.096 20.385 1.00 41.75 196 PHE A CA 1
ATOM 1564 C C . PHE A 1 196 ? -11.809 -13.215 21.913 1.00 41.75 196 PHE A C 1
ATOM 1566 O O . PHE A 1 196 ? -10.858 -12.768 22.545 1.00 41.75 196 PHE A O 1
ATOM 1573 N N . ASP A 1 197 ? -12.871 -13.741 22.519 1.00 36.16 197 ASP A N 1
ATOM 1574 C CA . ASP A 1 197 ? -12.771 -14.285 23.862 1.00 36.16 197 ASP A CA 1
ATOM 1575 C C . ASP A 1 197 ? -12.181 -15.685 23.699 1.00 36.16 197 ASP A C 1
ATOM 1577 O O . ASP A 1 197 ? -12.680 -16.493 22.907 1.00 36.16 197 ASP A O 1
ATOM 1581 N N . PHE A 1 198 ? -11.071 -15.950 24.378 1.00 39.41 198 PHE A N 1
ATOM 1582 C CA . PHE A 1 198 ? -10.376 -17.233 24.364 1.00 39.41 198 PHE A CA 1
ATOM 1583 C C . PHE A 1 198 ? -11.261 -18.326 24.999 1.00 39.41 198 PHE A C 1
ATOM 1585 O O . PHE A 1 198 ? -11.000 -18.779 26.110 1.00 39.41 198 PHE A O 1
ATOM 1592 N N . GLY A 1 199 ? -12.315 -18.771 24.305 1.00 33.78 199 GLY A N 1
ATOM 1593 C CA . GLY A 1 199 ? -13.059 -19.975 24.678 1.00 33.78 199 GLY A CA 1
ATOM 1594 C C . GLY A 1 199 ? -14.545 -20.054 24.333 1.00 33.78 199 GLY A C 1
ATOM 1595 O O . GLY A 1 199 ? -15.043 -21.176 24.303 1.00 33.78 199 GLY A O 1
ATOM 1596 N N . PHE A 1 200 ? -15.276 -18.966 24.054 1.00 32.00 200 PHE A N 1
ATOM 1597 C CA . PHE A 1 200 ? -16.725 -19.081 23.796 1.00 32.00 200 PHE A CA 1
ATOM 1598 C C . PHE A 1 200 ? -17.272 -18.063 22.786 1.00 32.00 200 PHE A C 1
ATOM 1600 O O . PHE A 1 200 ? -17.173 -16.855 22.973 1.00 32.00 200 PHE A O 1
ATOM 1607 N N . MET A 1 201 ? -17.935 -18.573 21.738 1.00 31.36 201 MET A N 1
ATOM 1608 C CA . MET A 1 201 ? -18.812 -17.776 20.874 1.00 31.36 201 MET A CA 1
ATOM 1609 C C . MET A 1 201 ? -20.122 -17.473 21.606 1.00 31.36 201 MET A C 1
ATOM 1611 O O . MET A 1 201 ? -20.790 -18.392 22.082 1.00 31.36 201 MET A O 1
ATOM 1615 N N . THR A 1 202 ? -20.548 -16.213 21.610 1.00 33.72 202 THR A N 1
ATOM 1616 C CA . THR A 1 202 ? -21.953 -15.863 21.854 1.00 33.72 202 THR A CA 1
ATOM 1617 C C . THR A 1 202 ? -22.534 -15.283 20.569 1.00 33.72 202 THR A C 1
ATOM 1619 O O . THR A 1 202 ? -22.040 -14.295 20.037 1.00 33.72 202 THR A O 1
ATOM 1622 N N . TYR A 1 203 ? -23.545 -15.965 20.025 1.00 31.67 203 TYR A N 1
ATOM 1623 C CA . TYR A 1 203 ? -24.344 -15.476 18.904 1.00 31.67 203 TYR A CA 1
ATOM 1624 C C . TYR A 1 203 ? -25.191 -14.282 19.360 1.00 31.67 203 TYR A C 1
ATOM 1626 O O . TYR A 1 203 ? -25.820 -14.347 20.419 1.00 31.67 203 TYR A O 1
ATOM 1634 N N . GLY A 1 204 ? -25.247 -13.239 18.533 1.00 32.88 204 GLY A N 1
ATOM 1635 C CA . GLY A 1 204 ? -26.136 -12.088 18.683 1.00 32.88 204 GLY A CA 1
ATOM 1636 C C . GLY A 1 204 ? -26.068 -11.201 17.459 1.00 32.88 204 GLY A C 1
ATOM 1637 O O . GLY A 1 204 ? -24.981 -10.615 17.257 1.00 32.88 204 GLY A O 1
#

Foldseek 3Di:
DDFDKDFDADPQVLLQVLLQCCQCPPVVVCVVVVVLHGEAEEQDQLVVLVVCCVPVVDDRDPRSPFYKHKHFPDWDPPVVQVVPDQDFDWDKDDPVNLVVCVVCVNRIDGDPVSSVVVVVVCVVVVDIDIDTDTDGDIDIDMDMDTDHPDLVSSLVSVVSSLCCLVHPVQVVCCVPRVDHRDPVPDDDDSDDDDDPPPPDDDDD

Radius of gyration: 21.72 Å; chains: 1; bounding box: 55×35×55 Å

Secondary structure (DSSP, 8-state):
-----EE---HHHHHHHHHHHIIIIIS-HHHHSGGG-SPEEESS-HHHHHHHHHHH-PPPPS---SEEEEEEEEEE--HHHHTS----EEEEE-HHHHHHHHHTTTTEE--HHHHHHHHHHHHHHTSPEEEEE-----EEEEEEEEE-SSHHHHHHHHHHHHHHHHSTHHHHHHHHH-----GGG----SS------TT-----

pLDDT: mean 83.04, std 15.73, range [31.36, 96.88]

Sequence (204 aa):
MKHIINIAPDPEKTIIDELKKHLVDEVRFKEIYPEFGNIRVSATHPFAYLMDQEINQNKVPVGLFPSITIVNDSDNRNLTLLMQKQVSTEIDITSTEIADIKANRNLYMISDKDVRGLEDLLDTYNGTLHASGVESFIKGMMVVEVWAENADVKNAIYDITRNFLLGIKRFTIQEKYGIIILEASIRGEKSGNYNFDFGFMTYG